Protein AF-A0A9Q0UNC5-F1 (afdb_monomer_lite)

Structure (mmCIF, N/CA/C/O backbone):
data_AF-A0A9Q0UNC5-F1
#
_entry.id   AF-A0A9Q0UNC5-F1
#
loop_
_atom_site.group_PDB
_atom_site.id
_atom_site.type_symbol
_atom_site.label_atom_id
_atom_site.label_alt_id
_atom_site.label_comp_id
_atom_site.label_asym_id
_atom_site.label_entity_id
_atom_site.label_seq_id
_atom_site.pdbx_PDB_ins_code
_atom_site.Cartn_x
_atom_site.Cartn_y
_atom_site.Cartn_z
_atom_site.occupancy
_atom_site.B_iso_or_equiv
_atom_site.auth_seq_id
_atom_site.auth_comp_id
_atom_site.auth_asym_id
_atom_site.auth_atom_id
_atom_site.pdbx_PDB_model_num
ATOM 1 N N . MET A 1 1 ? 21.915 2.018 -7.831 1.00 45.50 1 MET A N 1
ATOM 2 C CA . MET A 1 1 ? 22.677 1.873 -9.098 1.00 45.50 1 MET A CA 1
ATOM 3 C C . MET A 1 1 ? 24.158 2.163 -8.863 1.00 45.50 1 MET A C 1
ATOM 5 O O . MET A 1 1 ? 24.474 3.197 -8.289 1.00 45.50 1 MET A O 1
ATOM 9 N N . ASN A 1 2 ? 25.074 1.279 -9.281 1.00 39.59 2 ASN A N 1
ATOM 10 C CA . ASN A 1 2 ? 26.504 1.597 -9.231 1.00 39.59 2 ASN A CA 1
ATOM 11 C C . ASN A 1 2 ? 26.817 2.620 -10.342 1.00 39.59 2 ASN A C 1
ATOM 13 O O . ASN A 1 2 ? 26.592 2.325 -11.517 1.00 39.59 2 ASN A O 1
ATOM 17 N N . GLN A 1 3 ? 27.291 3.816 -9.971 1.00 42.34 3 GLN A N 1
ATOM 18 C CA . GLN A 1 3 ? 27.704 4.865 -10.915 1.00 42.34 3 GLN A CA 1
ATOM 19 C C . GLN A 1 3 ? 28.666 4.335 -11.986 1.00 42.34 3 GLN A C 1
ATOM 21 O O . GLN A 1 3 ? 28.647 4.830 -13.111 1.00 42.34 3 GLN A O 1
ATOM 26 N N . ASP A 1 4 ? 29.427 3.288 -11.667 1.00 41.53 4 ASP A N 1
ATOM 27 C CA . ASP A 1 4 ? 30.372 2.640 -12.570 1.00 41.53 4 ASP A CA 1
ATOM 28 C C . ASP A 1 4 ? 29.702 2.046 -13.820 1.00 41.53 4 ASP A C 1
ATOM 30 O O . ASP A 1 4 ? 30.255 2.144 -14.909 1.00 41.53 4 ASP A O 1
ATOM 34 N N . VAL A 1 5 ? 28.488 1.490 -13.716 1.00 44.22 5 VAL A N 1
ATOM 35 C CA . VAL A 1 5 ? 27.817 0.835 -14.859 1.00 44.22 5 VAL A CA 1
ATOM 36 C C . VAL A 1 5 ? 27.326 1.861 -15.876 1.00 44.22 5 VAL A C 1
ATOM 38 O O . VAL A 1 5 ? 27.539 1.702 -17.075 1.00 44.22 5 VAL A O 1
ATOM 41 N N . VAL A 1 6 ? 26.712 2.951 -15.410 1.00 47.03 6 VAL A N 1
ATOM 42 C CA . VAL A 1 6 ? 26.262 4.018 -16.317 1.00 47.03 6 VAL A CA 1
ATOM 43 C C . VAL A 1 6 ? 27.450 4.774 -16.891 1.00 47.03 6 VAL A C 1
ATOM 45 O O . VAL A 1 6 ? 27.434 5.140 -18.061 1.00 47.03 6 VAL A O 1
ATOM 48 N N . LYS A 1 7 ? 28.511 4.952 -16.103 1.00 45.66 7 LYS A N 1
ATOM 49 C CA . LYS A 1 7 ? 29.750 5.563 -16.575 1.00 45.66 7 LYS A CA 1
ATOM 50 C C . LYS A 1 7 ? 30.398 4.744 -17.697 1.00 45.66 7 LYS A C 1
ATOM 52 O O . LYS A 1 7 ? 30.763 5.330 -18.705 1.00 45.66 7 LYS A O 1
ATOM 57 N N . VAL A 1 8 ? 30.428 3.413 -17.590 1.00 47.56 8 VAL A N 1
ATOM 58 C CA . VAL A 1 8 ? 30.924 2.517 -18.657 1.00 47.56 8 VAL A CA 1
ATOM 59 C C . VAL A 1 8 ? 30.074 2.606 -19.934 1.00 47.56 8 VAL A C 1
ATOM 61 O O . VAL A 1 8 ? 30.621 2.644 -21.036 1.00 47.56 8 VAL A O 1
ATOM 64 N N . ILE A 1 9 ? 28.744 2.702 -19.813 1.00 46.19 9 ILE A N 1
ATOM 65 C CA . ILE A 1 9 ? 27.846 2.889 -20.971 1.00 46.19 9 ILE A CA 1
ATOM 66 C C . ILE A 1 9 ? 28.098 4.250 -21.643 1.00 46.19 9 ILE A C 1
ATOM 68 O O . ILE A 1 9 ? 28.117 4.344 -22.868 1.00 46.19 9 ILE A O 1
ATOM 72 N N . LEU A 1 10 ? 28.339 5.299 -20.852 1.00 49.28 10 LEU A N 1
ATOM 73 C CA . LEU A 1 10 ? 28.586 6.656 -21.346 1.00 49.28 10 LEU A CA 1
ATOM 74 C C . LEU A 1 10 ? 30.000 6.887 -21.893 1.00 49.28 10 LEU A C 1
ATOM 76 O O . LEU A 1 10 ? 30.174 7.756 -22.742 1.00 49.28 10 LEU A O 1
ATOM 80 N N . GLU A 1 11 ? 31.007 6.148 -21.424 1.00 49.09 11 GLU A N 1
ATOM 81 C CA . GLU A 1 11 ? 32.396 6.237 -21.904 1.00 49.09 11 GLU A CA 1
ATOM 82 C C . GLU A 1 11 ? 32.593 5.606 -23.295 1.00 49.09 11 GLU A C 1
ATOM 84 O O . GLU A 1 11 ? 33.622 5.828 -23.927 1.00 49.09 11 GLU A O 1
ATOM 89 N N . SER A 1 12 ? 31.587 4.905 -23.829 1.00 51.81 12 SER A N 1
ATOM 90 C CA . SER A 1 12 ? 31.602 4.259 -25.155 1.00 51.81 12 SER A CA 1
ATOM 91 C C . SER A 1 12 ? 31.385 5.242 -26.333 1.00 51.81 12 SER A C 1
ATOM 93 O O . SER A 1 12 ? 30.806 4.878 -27.355 1.00 51.81 12 SER A O 1
ATOM 95 N N . LYS A 1 13 ? 31.792 6.511 -26.183 1.00 56.41 13 LYS A N 1
ATOM 96 C CA . LYS A 1 13 ? 31.516 7.622 -27.114 1.00 56.41 13 LYS A CA 1
ATOM 97 C C . LYS A 1 13 ? 32.126 7.406 -28.509 1.00 56.41 13 LYS A C 1
ATOM 99 O O . LYS A 1 13 ? 33.335 7.505 -28.653 1.00 56.41 13 LYS A O 1
ATOM 104 N N . GLU A 1 14 ? 31.265 7.192 -29.506 1.00 46.47 14 GLU A N 1
ATOM 105 C CA . GLU A 1 14 ? 31.143 8.005 -30.742 1.00 46.47 14 GLU A CA 1
ATOM 106 C C . GLU A 1 14 ? 29.947 7.530 -31.608 1.00 46.47 14 GLU A C 1
ATOM 108 O O . GLU A 1 14 ? 29.299 8.357 -32.238 1.00 46.47 14 GLU A O 1
ATOM 113 N N . ASP A 1 15 ? 29.517 6.263 -31.498 1.00 50.16 15 ASP A N 1
ATOM 114 C CA . ASP A 1 15 ? 28.553 5.648 -32.442 1.00 50.16 15 ASP A CA 1
ATOM 115 C C . ASP A 1 15 ? 27.097 5.480 -31.938 1.00 50.16 15 ASP A C 1
ATOM 117 O O . ASP A 1 15 ? 26.268 4.865 -32.612 1.00 50.16 15 ASP A O 1
ATOM 121 N N . ILE A 1 16 ? 26.724 6.006 -30.760 1.00 51.62 16 ILE A N 1
ATOM 122 C CA . ILE A 1 16 ? 25.349 5.836 -30.219 1.00 51.62 16 ILE A CA 1
ATOM 123 C C . ILE A 1 16 ? 24.296 6.487 -31.138 1.00 51.62 16 ILE A C 1
ATOM 125 O O . ILE A 1 16 ? 23.167 6.009 -31.222 1.00 51.62 16 ILE A O 1
ATOM 129 N N . TRP A 1 17 ? 24.671 7.563 -31.835 1.00 50.47 17 TRP A N 1
ATOM 130 C CA . TRP A 1 17 ? 23.787 8.353 -32.699 1.00 50.47 17 TRP A CA 1
ATOM 131 C C . TRP A 1 17 ? 23.677 7.822 -34.128 1.00 50.47 17 TRP A C 1
ATOM 133 O O . TRP A 1 17 ? 22.640 8.012 -34.761 1.00 50.47 17 TRP A O 1
ATOM 143 N N . ASP A 1 18 ? 24.700 7.110 -34.601 1.00 58.78 18 ASP A N 1
ATOM 144 C CA . ASP A 1 18 ? 24.686 6.435 -35.903 1.00 58.78 18 ASP A CA 1
ATOM 145 C C . ASP A 1 18 ? 24.001 5.061 -35.830 1.00 58.78 18 ASP A C 1
ATOM 147 O O . ASP A 1 18 ? 23.728 4.431 -36.856 1.00 58.78 18 ASP A O 1
ATOM 151 N N . ASN A 1 19 ? 23.651 4.617 -34.616 1.00 58.62 19 ASN A N 1
ATOM 152 C CA . ASN A 1 19 ? 22.875 3.413 -34.374 1.00 58.62 19 ASN A CA 1
ATOM 153 C C . ASN A 1 19 ? 21.415 3.748 -33.974 1.00 58.62 19 ASN A C 1
ATOM 155 O O . ASN A 1 19 ? 21.137 4.078 -32.815 1.00 58.62 19 ASN A O 1
ATOM 159 N N . PRO A 1 20 ? 20.446 3.616 -34.900 1.00 60.88 20 PRO A N 1
ATOM 160 C CA . PRO A 1 20 ? 19.043 3.937 -34.635 1.00 60.88 20 PRO A CA 1
ATOM 161 C C . PRO A 1 20 ? 18.399 3.063 -33.544 1.00 60.88 20 PRO A C 1
ATOM 163 O O . PRO A 1 20 ? 17.459 3.516 -32.889 1.00 60.88 20 PRO A O 1
ATOM 166 N N . GLU A 1 21 ? 18.901 1.847 -33.309 1.00 54.66 21 GLU A N 1
ATOM 167 C CA . GLU A 1 21 ? 18.398 0.954 -32.257 1.00 54.66 21 GLU A CA 1
ATOM 168 C C . GLU A 1 21 ? 18.787 1.468 -30.863 1.00 54.66 21 GLU A C 1
ATOM 170 O O . GLU A 1 21 ? 17.940 1.560 -29.973 1.00 54.66 21 GLU A O 1
ATOM 175 N N . LEU A 1 22 ? 20.044 1.895 -30.688 1.00 54.88 22 LEU A N 1
ATOM 176 C CA . LEU A 1 22 ? 20.531 2.492 -29.438 1.00 54.88 22 LEU A CA 1
ATOM 177 C C . LEU A 1 22 ? 19.808 3.807 -29.116 1.00 54.88 22 LEU A C 1
ATOM 179 O O . LEU A 1 22 ? 19.442 4.048 -27.964 1.00 54.88 22 LEU A O 1
ATOM 183 N N . PHE A 1 23 ? 19.539 4.642 -30.123 1.00 61.50 23 PHE A N 1
ATOM 184 C CA . PHE A 1 23 ? 18.782 5.879 -29.924 1.00 61.50 23 PHE A CA 1
ATOM 185 C C . PHE A 1 23 ? 17.317 5.630 -29.524 1.00 61.50 23 PHE A C 1
ATOM 187 O O . PHE A 1 23 ? 16.795 6.320 -28.640 1.00 61.50 23 PHE A O 1
ATOM 194 N N . SER A 1 24 ? 16.655 4.634 -30.130 1.00 64.00 24 SER A N 1
ATOM 195 C CA . SER A 1 24 ? 15.296 4.220 -29.738 1.00 64.00 24 SER A CA 1
ATOM 196 C C . SER A 1 24 ? 15.260 3.748 -28.288 1.00 64.00 24 SER A C 1
ATOM 198 O O . SER A 1 24 ? 14.427 4.205 -27.504 1.00 64.00 24 SER A O 1
ATOM 200 N N . LEU A 1 25 ? 16.227 2.917 -27.901 1.00 60.25 25 LEU A N 1
ATOM 201 C CA . LEU A 1 25 ? 16.344 2.385 -26.549 1.00 60.25 25 LEU A CA 1
ATOM 202 C C . LEU A 1 25 ? 16.524 3.491 -25.497 1.00 60.25 25 LEU A C 1
ATOM 204 O O . LEU A 1 25 ? 15.891 3.459 -24.442 1.00 60.25 25 LEU A O 1
ATOM 208 N N . VAL A 1 26 ? 17.346 4.507 -25.782 1.00 61.59 26 VAL A N 1
ATOM 209 C CA . VAL A 1 26 ? 17.517 5.663 -24.884 1.00 61.59 26 VAL A CA 1
ATOM 210 C C . VAL A 1 26 ? 16.198 6.428 -24.718 1.00 61.59 26 VAL A C 1
ATOM 212 O O . VAL A 1 26 ? 15.840 6.791 -23.596 1.00 61.59 26 VAL A O 1
ATOM 215 N N . LYS A 1 27 ? 15.437 6.648 -25.798 1.00 66.75 27 LYS A N 1
ATOM 216 C CA . LYS A 1 27 ? 14.114 7.296 -25.724 1.00 66.75 27 LYS A CA 1
ATOM 217 C C . LYS A 1 27 ? 13.113 6.485 -24.904 1.00 66.75 27 LYS A C 1
ATOM 219 O O . LYS A 1 27 ? 12.406 7.055 -24.070 1.00 66.75 27 LYS A O 1
ATOM 224 N N . GLU A 1 28 ? 13.065 5.175 -25.118 1.00 66.75 28 GLU A N 1
ATOM 225 C CA . GLU A 1 28 ? 12.203 4.254 -24.369 1.00 66.75 28 GLU A CA 1
ATOM 226 C C . GLU A 1 28 ? 12.555 4.245 -22.880 1.00 66.75 28 GLU A C 1
ATOM 228 O O . GLU A 1 28 ? 11.666 4.369 -22.036 1.00 66.75 28 GLU A O 1
ATOM 233 N N . TYR A 1 29 ? 13.846 4.228 -22.547 1.00 66.31 29 TYR A N 1
ATOM 234 C CA . TYR A 1 29 ? 14.318 4.359 -21.173 1.00 66.31 29 TYR A CA 1
ATOM 235 C C . TYR A 1 29 ? 13.883 5.689 -20.534 1.00 66.31 29 TYR A C 1
ATOM 237 O O . TYR A 1 29 ? 13.372 5.715 -19.412 1.00 66.31 29 TYR A O 1
ATOM 245 N N . PHE A 1 30 ? 14.042 6.819 -21.234 1.00 69.31 30 PHE A N 1
ATOM 246 C CA . PHE A 1 30 ? 13.623 8.122 -20.706 1.00 69.31 30 PHE A CA 1
ATOM 247 C C . PHE A 1 30 ? 12.123 8.185 -20.445 1.00 69.31 30 PHE A C 1
ATOM 249 O O . PHE A 1 30 ? 11.723 8.735 -19.416 1.00 69.31 30 PHE A O 1
ATOM 256 N N . LYS A 1 31 ? 11.316 7.603 -21.335 1.00 73.06 31 LYS A N 1
ATOM 257 C CA . LYS A 1 31 ? 9.871 7.468 -21.149 1.00 73.06 31 LYS A CA 1
ATOM 258 C C . LYS A 1 31 ? 9.552 6.609 -19.920 1.00 73.06 31 LYS A C 1
ATOM 260 O O . LYS A 1 31 ? 8.864 7.087 -19.021 1.00 73.06 31 LYS A O 1
ATOM 265 N N . SER A 1 32 ? 10.153 5.423 -19.822 1.00 72.56 32 SER A N 1
ATOM 266 C CA . SER A 1 32 ? 9.982 4.503 -18.688 1.00 72.56 32 SER A CA 1
ATOM 267 C C . SER A 1 32 ? 10.393 5.117 -17.350 1.00 72.56 32 SER A C 1
ATOM 269 O O . SER A 1 32 ? 9.714 4.942 -16.336 1.00 72.56 32 SER A O 1
ATOM 271 N N . SER A 1 33 ? 11.455 5.924 -17.336 1.00 72.44 33 SER A N 1
ATOM 272 C CA . SER A 1 33 ? 11.886 6.609 -16.117 1.00 72.44 33 SER A CA 1
ATOM 273 C C . SER A 1 33 ? 10.917 7.697 -15.643 1.00 72.44 33 SER A C 1
ATOM 275 O O . SER A 1 33 ? 10.809 7.894 -14.436 1.00 72.44 33 SER A O 1
ATOM 277 N N . VAL A 1 34 ? 10.186 8.378 -16.541 1.00 80.81 34 VAL A N 1
ATOM 278 C CA . VAL A 1 34 ? 9.139 9.338 -16.130 1.00 80.81 34 VAL A CA 1
ATOM 279 C C . VAL A 1 34 ? 8.007 8.602 -15.426 1.00 80.81 34 VAL A C 1
ATOM 281 O O . VAL A 1 34 ? 7.644 8.967 -14.312 1.00 80.81 34 VAL A O 1
ATOM 284 N N . GLU A 1 35 ? 7.505 7.528 -16.029 1.00 78.69 35 GLU A N 1
ATOM 285 C CA . GLU A 1 35 ? 6.404 6.750 -15.452 1.00 78.69 35 GLU A CA 1
ATOM 286 C C . GLU A 1 35 ? 6.809 6.074 -14.139 1.00 78.69 35 GLU A C 1
ATOM 288 O O . GLU A 1 35 ? 6.032 6.046 -13.188 1.00 78.69 35 GLU A O 1
ATOM 293 N N . THR A 1 36 ? 8.059 5.611 -14.034 1.00 80.06 36 THR A N 1
ATOM 294 C CA . THR A 1 36 ? 8.604 5.072 -12.779 1.00 80.06 36 THR A CA 1
ATOM 295 C C . THR A 1 36 ? 8.642 6.138 -11.679 1.00 80.06 36 THR A C 1
ATOM 297 O O . THR A 1 36 ? 8.297 5.850 -10.536 1.00 80.06 36 THR A O 1
ATOM 300 N N . MET A 1 37 ? 8.986 7.391 -11.998 1.00 82.56 37 MET A N 1
ATOM 301 C CA . MET A 1 37 ? 8.933 8.495 -11.027 1.00 82.56 37 MET A CA 1
ATOM 302 C C . MET A 1 37 ? 7.496 8.856 -10.616 1.00 82.56 37 MET A C 1
ATOM 304 O O . MET A 1 37 ? 7.241 9.139 -9.439 1.00 82.56 37 MET A O 1
ATOM 308 N N . GLU A 1 38 ? 6.544 8.835 -11.553 1.00 87.19 38 GLU A N 1
ATOM 309 C CA . GLU A 1 38 ? 5.119 9.021 -11.245 1.00 87.19 38 GLU A CA 1
ATOM 310 C C . GLU A 1 38 ? 4.604 7.903 -10.334 1.00 87.19 38 GLU A C 1
ATOM 312 O O . GLU A 1 38 ? 3.931 8.169 -9.333 1.00 87.19 38 GLU A O 1
ATOM 317 N N . PHE A 1 39 ? 4.997 6.660 -10.614 1.00 87.75 39 PHE A N 1
ATOM 318 C CA . PHE A 1 39 ? 4.732 5.522 -9.747 1.00 87.75 39 PHE A CA 1
ATOM 319 C C . PHE A 1 39 ? 5.330 5.712 -8.346 1.00 87.75 39 PHE A C 1
ATOM 321 O O . PHE A 1 39 ? 4.600 5.578 -7.364 1.00 87.75 39 PHE A O 1
ATOM 328 N N . CYS A 1 40 ?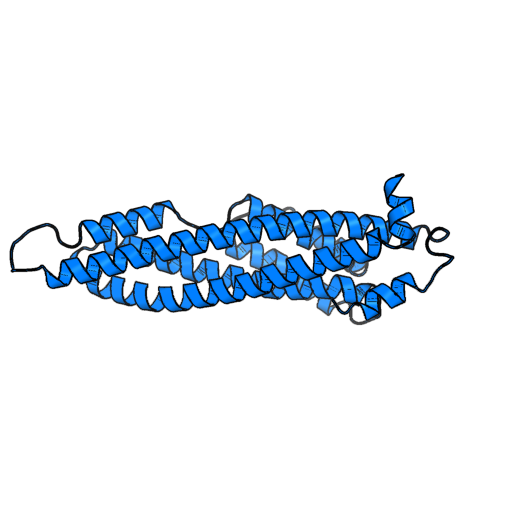 6.609 6.084 -8.219 1.00 85.25 40 CYS A N 1
ATOM 329 C CA . CYS A 1 40 ? 7.235 6.351 -6.917 1.00 85.25 40 CYS A CA 1
ATOM 330 C C . CYS A 1 40 ? 6.489 7.446 -6.136 1.00 85.25 40 CYS A C 1
ATOM 332 O O . CYS A 1 40 ? 6.321 7.343 -4.921 1.00 85.25 40 CYS A O 1
ATOM 334 N N . THR A 1 41 ? 5.980 8.468 -6.828 1.00 90.81 41 THR A N 1
ATOM 335 C CA . THR A 1 41 ? 5.159 9.532 -6.224 1.00 90.81 41 THR A CA 1
ATOM 336 C C . THR A 1 41 ? 3.823 8.992 -5.702 1.00 90.81 41 THR A C 1
ATOM 338 O O . THR A 1 41 ? 3.399 9.306 -4.581 1.00 90.81 41 THR A O 1
ATOM 341 N N . ALA A 1 42 ? 3.160 8.136 -6.483 1.00 90.81 42 ALA A N 1
ATOM 342 C CA . ALA A 1 42 ? 1.927 7.470 -6.072 1.00 90.81 42 ALA A CA 1
ATOM 343 C C . ALA A 1 42 ? 2.156 6.485 -4.912 1.00 90.81 42 ALA A C 1
ATOM 345 O O . ALA A 1 42 ? 1.316 6.392 -4.010 1.00 90.81 42 ALA A O 1
ATOM 346 N N . LEU A 1 43 ? 3.296 5.789 -4.896 1.00 90.12 43 LEU A N 1
ATOM 347 C CA . LEU A 1 43 ? 3.716 4.906 -3.809 1.00 90.12 43 LEU A CA 1
ATOM 348 C C . LEU A 1 43 ? 3.951 5.696 -2.516 1.00 90.12 43 LEU A C 1
ATOM 350 O O . LEU A 1 43 ? 3.379 5.345 -1.488 1.00 90.12 43 LEU A O 1
ATOM 354 N N . GLY A 1 44 ? 4.683 6.814 -2.577 1.00 91.38 44 GLY A N 1
ATOM 355 C CA . GLY A 1 44 ? 4.874 7.716 -1.434 1.00 91.38 44 GLY A CA 1
ATOM 356 C C . GLY A 1 44 ? 3.550 8.247 -0.877 1.00 91.38 44 GLY A C 1
ATOM 357 O O . GLY A 1 44 ? 3.311 8.214 0.328 1.00 91.38 44 GLY A O 1
ATOM 358 N N . SER A 1 45 ? 2.620 8.630 -1.755 1.00 94.75 45 SER A N 1
ATOM 359 C CA . SER A 1 45 ? 1.273 9.049 -1.340 1.00 94.75 45 SER A CA 1
ATOM 360 C C . SER A 1 45 ? 0.475 7.920 -0.670 1.00 94.75 45 SER A C 1
ATOM 362 O O . SER A 1 45 ? -0.336 8.174 0.220 1.00 94.75 45 SER A O 1
ATOM 364 N N . SER A 1 46 ? 0.682 6.672 -1.099 1.00 92.94 46 SER A N 1
ATOM 365 C CA . SER A 1 46 ? 0.047 5.491 -0.497 1.00 92.94 46 SER A CA 1
ATOM 366 C C . SER A 1 46 ? 0.636 5.183 0.880 1.00 92.94 46 SER A C 1
ATOM 368 O O . SER A 1 46 ? -0.116 4.912 1.812 1.00 92.94 46 SER A O 1
ATOM 370 N N . LEU A 1 47 ? 1.954 5.324 1.043 1.00 94.38 47 LEU A N 1
ATOM 371 C CA . LEU A 1 47 ? 2.631 5.215 2.337 1.00 94.38 47 LEU A CA 1
ATOM 372 C C . LEU A 1 47 ? 2.115 6.247 3.343 1.00 94.38 47 LEU A C 1
ATOM 374 O O . LEU A 1 47 ? 1.825 5.891 4.480 1.00 94.38 47 LEU A O 1
ATOM 378 N N . GLU A 1 48 ? 1.923 7.501 2.930 1.00 94.75 48 GLU A N 1
ATOM 379 C CA . GLU A 1 48 ? 1.348 8.529 3.809 1.00 94.75 48 GLU A CA 1
ATOM 380 C C . GLU A 1 48 ? -0.092 8.198 4.230 1.00 94.75 48 GLU A C 1
ATOM 382 O O . GLU A 1 48 ? -0.454 8.345 5.399 1.00 94.75 48 GLU A O 1
ATOM 387 N N . ARG A 1 49 ? -0.916 7.656 3.323 1.00 95.31 49 ARG A N 1
ATOM 388 C CA . ARG A 1 49 ? -2.255 7.159 3.692 1.00 95.31 49 ARG A CA 1
ATOM 389 C C . ARG A 1 49 ? -2.188 5.979 4.664 1.00 95.31 49 ARG A C 1
ATOM 391 O O . ARG A 1 49 ? -2.978 5.938 5.606 1.00 95.31 49 ARG A O 1
ATOM 398 N N . ALA A 1 50 ? -1.240 5.062 4.482 1.00 93.75 50 ALA A N 1
ATOM 399 C CA . ALA A 1 50 ? -1.040 3.925 5.378 1.00 93.75 50 ALA A CA 1
ATOM 400 C C . ALA A 1 50 ? -0.588 4.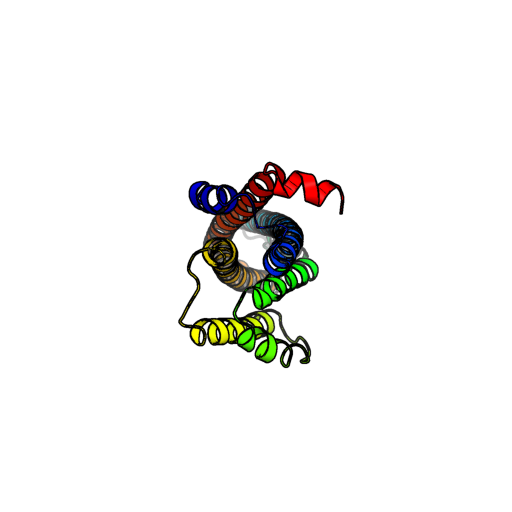371 6.784 1.00 93.75 50 ALA A C 1
ATOM 402 O O . ALA A 1 50 ? -1.143 3.906 7.780 1.00 93.75 50 ALA A O 1
ATOM 403 N N . LYS A 1 51 ? 0.327 5.346 6.878 1.00 95.06 51 LYS A N 1
ATOM 404 C CA . LYS A 1 51 ? 0.728 5.980 8.149 1.00 95.06 51 LYS A CA 1
ATOM 405 C C . LYS A 1 51 ? -0.440 6.694 8.831 1.00 95.06 51 LYS A C 1
ATOM 407 O O . LYS A 1 51 ? -0.623 6.576 10.039 1.00 95.06 51 LYS A O 1
ATOM 412 N N . ASN A 1 52 ? -1.286 7.391 8.074 1.00 95.31 52 ASN A N 1
ATOM 413 C CA . ASN A 1 52 ? -2.493 8.003 8.637 1.00 95.31 52 ASN A CA 1
ATOM 414 C C . ASN A 1 52 ? -3.451 6.944 9.204 1.00 95.31 52 ASN A C 1
ATOM 416 O O . ASN A 1 52 ? -3.972 7.115 10.305 1.00 95.31 52 ASN A O 1
ATOM 420 N N . CYS A 1 53 ? -3.640 5.822 8.503 1.00 93.56 53 CYS A N 1
ATOM 421 C CA . CYS A 1 53 ? -4.426 4.690 8.999 1.00 93.56 53 CYS A CA 1
ATOM 422 C C . CYS A 1 53 ? -3.862 4.120 10.311 1.00 93.56 53 CYS A C 1
ATOM 424 O O . CYS A 1 53 ? -4.620 3.869 11.251 1.00 93.56 53 CYS A O 1
ATOM 426 N N . GLN A 1 54 ? -2.537 3.967 10.389 1.00 93.25 54 GLN A N 1
ATOM 427 C CA . GLN A 1 54 ? -1.829 3.560 11.603 1.00 93.25 54 GLN A CA 1
ATOM 428 C C . GLN A 1 54 ? -2.137 4.505 12.774 1.00 93.25 54 GLN A C 1
ATOM 430 O O . GLN A 1 54 ? -2.533 4.032 13.840 1.00 93.25 54 GLN A O 1
ATOM 435 N N . LEU A 1 55 ? -2.008 5.822 12.578 1.00 95.69 55 LEU A N 1
ATOM 436 C CA . LEU A 1 55 ? -2.270 6.820 13.624 1.00 95.69 55 LEU A CA 1
ATOM 437 C C . LEU A 1 55 ? -3.715 6.759 14.136 1.00 95.69 55 LEU A C 1
ATOM 439 O O . LEU A 1 55 ? -3.941 6.826 15.345 1.00 95.69 55 LEU A O 1
ATOM 443 N N . ILE A 1 56 ? -4.691 6.590 13.238 1.00 96.38 56 ILE A N 1
ATOM 444 C CA . ILE A 1 56 ? -6.108 6.490 13.615 1.00 96.38 56 ILE A CA 1
ATOM 445 C C . ILE A 1 56 ? -6.351 5.259 14.498 1.00 96.38 56 ILE A C 1
ATOM 447 O O . ILE A 1 56 ? -7.013 5.367 15.530 1.00 96.38 56 ILE A O 1
ATOM 451 N N . ILE A 1 57 ? -5.801 4.095 14.134 1.00 95.69 57 ILE A N 1
ATOM 452 C CA . ILE A 1 57 ? -5.964 2.884 14.951 1.00 95.69 57 ILE A CA 1
ATOM 453 C C . ILE A 1 57 ? -5.233 3.013 16.288 1.00 95.69 57 ILE A C 1
ATOM 455 O O . ILE A 1 57 ? -5.779 2.606 17.309 1.00 95.69 57 ILE A O 1
ATOM 459 N N . GLN A 1 58 ? -4.012 3.554 16.310 1.00 95.62 58 GLN A N 1
ATOM 460 C CA . GLN A 1 58 ? -3.273 3.745 17.561 1.00 95.62 58 GLN A CA 1
ATOM 461 C C . GLN A 1 58 ? -4.034 4.654 18.531 1.00 95.62 58 GLN A C 1
ATOM 463 O O . GLN A 1 58 ? -4.074 4.368 19.727 1.00 95.62 58 GLN A O 1
ATOM 468 N N . LEU A 1 59 ? -4.694 5.695 18.017 1.00 96.69 59 LEU A N 1
ATOM 469 C CA . LEU A 1 59 ? -5.578 6.532 18.820 1.00 96.69 59 LEU A CA 1
ATOM 470 C C . LEU A 1 59 ? -6.775 5.735 19.359 1.00 96.69 59 LEU A C 1
ATOM 472 O O . LEU A 1 59 ? -7.030 5.790 20.556 1.00 96.69 59 LEU A O 1
ATOM 476 N N . ALA A 1 60 ? -7.447 4.943 18.517 1.00 96.25 60 ALA A N 1
ATOM 477 C CA . ALA A 1 60 ? -8.574 4.106 18.944 1.00 96.25 60 ALA A CA 1
ATOM 478 C C . ALA A 1 60 ? -8.170 3.066 20.007 1.00 96.25 60 ALA A C 1
ATOM 480 O O . ALA A 1 60 ? -8.915 2.799 20.944 1.00 96.25 60 ALA A O 1
ATOM 481 N N . ILE A 1 61 ? -6.969 2.492 19.889 1.00 96.19 61 ILE A N 1
ATOM 482 C CA . ILE A 1 61 ? -6.399 1.583 20.890 1.00 96.19 61 ILE A CA 1
ATOM 483 C C . ILE A 1 61 ? -6.183 2.304 22.223 1.00 96.19 61 ILE A C 1
ATOM 485 O O . ILE A 1 61 ? -6.495 1.746 23.272 1.00 96.19 61 ILE A O 1
ATOM 489 N N . LYS A 1 62 ? -5.636 3.520 22.186 1.00 95.69 62 LYS A N 1
ATOM 490 C CA . LYS A 1 62 ? -5.390 4.310 23.391 1.00 95.69 62 LYS A CA 1
ATOM 491 C C . LYS A 1 62 ? -6.704 4.690 24.081 1.00 95.69 62 LYS A C 1
ATOM 493 O O . LYS A 1 62 ? -6.821 4.522 25.288 1.00 95.69 62 LYS A O 1
ATOM 498 N N . GLN A 1 63 ? -7.701 5.118 23.306 1.00 94.56 63 GLN A N 1
ATOM 499 C CA . GLN A 1 63 ? -9.050 5.399 23.807 1.00 94.56 63 GLN A CA 1
ATOM 500 C C . GLN A 1 63 ? -9.661 4.164 24.472 1.00 94.56 63 GLN A C 1
ATOM 502 O O . GLN A 1 63 ? -10.190 4.261 25.571 1.00 94.56 63 GLN A O 1
ATOM 507 N N . PHE A 1 64 ? -9.493 2.981 23.873 1.00 94.25 64 PHE A N 1
ATOM 508 C CA . PHE A 1 64 ? -9.935 1.730 24.486 1.00 94.25 64 PHE A CA 1
ATOM 509 C C . PHE A 1 64 ? -9.285 1.481 25.851 1.00 94.25 64 PHE A C 1
ATOM 511 O O . PHE A 1 64 ? -9.962 1.054 26.782 1.00 94.25 64 PHE A O 1
ATOM 518 N N . GLU A 1 65 ? -7.977 1.711 25.978 1.00 93.38 65 GLU A N 1
ATOM 519 C CA . GLU A 1 65 ? -7.258 1.529 27.244 1.00 93.38 65 GLU A CA 1
ATOM 520 C C . GLU A 1 65 ? -7.789 2.478 28.328 1.00 93.38 65 GLU A C 1
ATOM 522 O O . GLU A 1 65 ? -8.114 2.022 29.424 1.00 93.38 65 GLU A O 1
ATOM 527 N N . GLU A 1 66 ? -7.988 3.754 27.991 1.00 91.94 66 GLU A N 1
ATOM 528 C CA . GLU A 1 66 ? -8.563 4.766 28.889 1.00 91.94 66 GLU A CA 1
ATOM 529 C C . GLU A 1 66 ? -10.015 4.423 29.287 1.00 91.94 66 GLU A C 1
ATOM 531 O O . GLU A 1 66 ? -10.381 4.474 30.464 1.00 91.94 66 GLU A O 1
ATOM 536 N N . GLU A 1 67 ? -10.841 3.986 28.330 1.00 89.69 67 GLU A N 1
ATOM 537 C CA . GLU A 1 67 ? -12.233 3.574 28.560 1.00 89.69 67 GLU A CA 1
ATOM 538 C C . GLU A 1 67 ? -12.343 2.289 29.401 1.00 89.69 67 GLU A C 1
ATOM 540 O O . GLU A 1 67 ? -13.348 2.086 30.085 1.00 89.69 67 GLU A O 1
ATOM 545 N N . VAL A 1 68 ? -11.335 1.408 29.378 1.00 88.12 68 VAL A N 1
ATOM 546 C CA . VAL A 1 68 ? -11.268 0.230 30.263 1.00 88.12 68 VAL A CA 1
ATOM 547 C C . VAL A 1 68 ? -10.922 0.630 31.697 1.00 88.12 68 VAL A C 1
ATOM 549 O O . VAL A 1 68 ? -11.498 0.068 32.629 1.00 88.12 68 VAL A O 1
ATOM 552 N N . GLU A 1 69 ? -10.004 1.577 31.889 1.00 83.12 69 GLU A N 1
ATOM 553 C CA . GLU A 1 69 ? -9.577 2.039 33.218 1.00 83.12 69 GLU A CA 1
ATOM 554 C C . GLU A 1 69 ? -10.687 2.793 33.971 1.00 83.12 69 GLU A C 1
ATOM 556 O O . GLU A 1 69 ? -10.743 2.747 35.200 1.00 83.12 69 GLU A O 1
ATOM 561 N N . MET A 1 70 ? -11.600 3.438 33.241 1.00 76.50 70 MET A N 1
ATOM 562 C CA . MET A 1 70 ? -12.667 4.295 33.779 1.00 76.50 70 MET A CA 1
ATOM 563 C C . MET A 1 70 ? -13.988 3.558 34.093 1.00 76.50 70 MET A C 1
ATOM 565 O O . MET A 1 70 ? -14.953 4.185 34.535 1.00 76.50 70 MET A O 1
ATOM 569 N N . GLN A 1 71 ? -14.082 2.240 33.874 1.00 68.12 71 GLN A N 1
ATOM 570 C CA . GLN A 1 71 ? -15.328 1.486 34.097 1.00 68.12 71 GLN A CA 1
ATOM 571 C C . GLN A 1 71 ? -15.607 1.205 35.590 1.00 68.12 71 GLN A C 1
ATOM 573 O O . GLN A 1 71 ? -15.184 0.185 36.128 1.00 68.12 71 GLN A O 1
ATOM 578 N N . ASP A 1 72 ? -16.420 2.062 36.226 1.00 57.62 72 ASP A N 1
ATOM 579 C CA . ASP A 1 72 ? -16.909 1.945 37.622 1.00 57.62 72 ASP A CA 1
ATOM 580 C C . ASP A 1 72 ? -18.311 1.289 37.746 1.00 57.62 72 ASP A C 1
ATOM 582 O O . ASP A 1 72 ? -19.143 1.637 38.580 1.00 57.62 72 ASP A O 1
ATOM 586 N N . GLY A 1 73 ? -18.634 0.327 36.875 1.00 57.53 73 GLY A N 1
ATOM 587 C CA . GLY A 1 73 ? -19.852 -0.492 37.014 1.00 57.53 73 GLY A CA 1
ATOM 588 C C . GLY A 1 73 ? -21.189 0.153 36.600 1.00 57.53 73 GLY A C 1
ATOM 589 O O . GLY A 1 73 ? -22.233 -0.476 36.785 1.00 57.53 73 GLY A O 1
ATOM 590 N N . ALA A 1 74 ? -21.198 1.349 36.002 1.00 58.00 74 ALA A N 1
ATOM 591 C CA . ALA A 1 74 ? -22.405 1.956 35.427 1.00 58.00 74 ALA A CA 1
ATOM 592 C C . ALA A 1 74 ? -22.680 1.488 33.979 1.00 58.00 74 ALA A C 1
ATOM 594 O O . ALA A 1 74 ? -21.763 1.259 33.193 1.00 58.00 74 ALA A O 1
ATOM 595 N N . VAL A 1 75 ? -23.969 1.361 33.632 1.00 55.09 75 VAL A N 1
ATOM 596 C CA . VAL A 1 75 ? -24.514 0.884 32.338 1.00 55.09 75 VAL A CA 1
ATOM 597 C C . VAL A 1 75 ? -24.453 1.984 31.265 1.00 55.09 75 VAL A C 1
ATOM 599 O O . VAL A 1 75 ? -25.454 2.317 30.634 1.00 55.09 75 VAL A O 1
ATOM 602 N N . GLU A 1 76 ? -23.299 2.620 31.094 1.00 59.03 76 GLU A N 1
ATOM 603 C CA . GLU A 1 76 ? -23.072 3.498 29.944 1.00 59.03 76 GLU A CA 1
ATOM 604 C C . GLU A 1 76 ? -22.601 2.656 28.748 1.00 59.03 76 GLU A C 1
ATOM 606 O O . GLU A 1 76 ? -22.015 1.585 28.936 1.00 59.03 76 GLU A O 1
ATOM 611 N N . LYS A 1 77 ? -22.901 3.101 27.517 1.00 65.00 77 LYS A N 1
ATOM 612 C CA . LYS A 1 77 ? -22.399 2.451 26.293 1.00 65.00 77 LYS A CA 1
ATOM 613 C C . LYS A 1 77 ? -20.884 2.342 26.397 1.00 65.00 77 LYS A C 1
ATOM 615 O O . LYS A 1 77 ? -20.215 3.361 26.564 1.00 65.00 77 LYS A O 1
ATOM 620 N N . LYS A 1 78 ? -20.346 1.131 26.312 1.00 79.31 78 LYS A N 1
ATOM 621 C CA . LYS A 1 78 ? -18.909 0.920 26.433 1.00 79.31 78 LYS A CA 1
ATOM 622 C C . LYS A 1 78 ? -18.244 1.290 25.112 1.00 79.31 78 LYS A C 1
ATOM 624 O O . LYS A 1 78 ? -18.798 1.064 24.040 1.00 79.31 78 LYS A O 1
ATOM 629 N N . TYR A 1 79 ? -17.021 1.804 25.199 1.00 89.56 79 TYR A N 1
ATOM 630 C CA . TYR A 1 79 ? -16.130 1.959 24.048 1.00 89.56 79 TYR A CA 1
ATOM 631 C C . TYR A 1 79 ? -16.630 2.937 22.968 1.00 89.56 79 TYR A C 1
ATOM 633 O O . TYR A 1 79 ? -16.459 2.685 21.771 1.00 89.56 79 TYR A O 1
ATOM 641 N N . VAL A 1 80 ? -17.286 4.034 23.365 1.00 91.31 80 VAL A N 1
ATOM 642 C CA . VAL A 1 80 ? -17.838 5.032 22.433 1.00 91.31 80 VAL A CA 1
ATOM 643 C C . VAL A 1 80 ? -16.723 5.665 21.608 1.00 91.31 80 VAL A C 1
ATOM 645 O O . VAL A 1 80 ? -16.823 5.709 20.378 1.00 91.31 80 VAL A O 1
ATOM 648 N N . GLU A 1 81 ? -15.652 6.105 22.265 1.00 93.56 81 GLU A N 1
ATOM 649 C CA . GLU A 1 81 ? -14.529 6.755 21.597 1.00 93.56 81 GLU A CA 1
ATOM 650 C C . GLU A 1 81 ? -13.752 5.763 20.732 1.00 93.56 81 GLU A C 1
ATOM 652 O O . GLU A 1 81 ? -13.471 6.041 19.563 1.00 93.56 81 GLU A O 1
ATOM 657 N N . THR A 1 82 ? -13.501 4.561 21.261 1.00 95.06 82 THR A N 1
ATOM 658 C CA . THR A 1 82 ? -12.903 3.462 20.491 1.00 95.06 82 THR A CA 1
ATOM 659 C C . THR A 1 82 ? -13.693 3.182 19.213 1.00 95.06 82 THR A C 1
ATOM 661 O O . THR A 1 82 ? -13.111 3.076 18.132 1.00 95.06 82 THR A O 1
ATOM 664 N N . SER A 1 83 ? -15.023 3.069 19.305 1.00 94.19 83 SER A N 1
ATOM 665 C CA . SER A 1 83 ? -15.889 2.781 18.156 1.00 94.19 83 SER A CA 1
ATOM 666 C C . SER A 1 83 ? -15.832 3.900 17.115 1.00 94.19 83 SER A C 1
ATOM 668 O O . SER A 1 83 ? -15.716 3.621 15.919 1.00 94.19 83 SER A O 1
ATOM 670 N N . GLU A 1 84 ? -15.822 5.164 17.546 1.00 95.56 84 GLU A N 1
ATOM 671 C CA . GLU A 1 84 ? -15.648 6.309 16.648 1.00 95.56 84 GLU A CA 1
ATOM 672 C C . GLU A 1 84 ? -14.284 6.272 15.936 1.00 95.56 84 GLU A C 1
ATOM 674 O O . GLU A 1 84 ? -14.204 6.460 14.716 1.00 95.56 84 GLU A O 1
ATOM 679 N N . GLY A 1 85 ? -13.209 5.971 16.668 1.00 96.88 85 GLY A N 1
ATOM 680 C CA . GLY A 1 85 ? -11.869 5.798 16.108 1.00 96.88 85 GLY A CA 1
ATOM 681 C C . GLY A 1 85 ? -11.810 4.676 15.066 1.00 96.88 85 GLY A C 1
ATOM 682 O O . GLY A 1 85 ? -11.287 4.864 13.964 1.00 96.88 85 GLY A O 1
ATOM 683 N N . LEU A 1 86 ? -12.424 3.526 15.356 1.00 96.56 86 LEU A N 1
ATOM 684 C CA . LEU A 1 86 ? -12.507 2.404 14.417 1.00 96.56 86 LEU A CA 1
ATOM 685 C C . LEU A 1 86 ? -13.357 2.736 13.177 1.00 96.56 86 LEU A C 1
ATOM 687 O O . LEU A 1 86 ? -13.025 2.295 12.075 1.00 96.56 86 LEU A O 1
ATOM 691 N N . GLN A 1 87 ? -14.415 3.541 13.310 1.00 96.69 87 GLN A N 1
ATOM 692 C CA . GLN A 1 87 ? -15.199 4.025 12.166 1.00 96.69 87 GLN A CA 1
ATOM 693 C C . GLN A 1 87 ? -14.387 4.967 11.274 1.00 96.69 87 GLN A C 1
ATOM 695 O O . GLN A 1 87 ? -14.420 4.824 10.050 1.00 96.69 87 GLN A O 1
ATOM 700 N N . LYS A 1 88 ? -13.613 5.885 11.868 1.00 97.44 88 LYS A N 1
ATOM 701 C CA . LYS A 1 88 ? -12.676 6.752 11.134 1.00 97.44 88 LYS A CA 1
ATOM 702 C C . LYS A 1 88 ? -11.640 5.926 10.374 1.00 97.44 88 LYS A C 1
ATOM 704 O O . LYS A 1 88 ? -11.370 6.213 9.210 1.00 97.44 88 LYS A O 1
ATOM 709 N N . PHE A 1 89 ? -11.118 4.866 10.991 1.00 96.50 89 PHE A N 1
ATOM 710 C CA . PHE A 1 89 ? -10.194 3.949 10.326 1.00 96.50 89 PHE A CA 1
ATOM 711 C C . PHE A 1 89 ? -10.860 3.233 9.141 1.00 96.50 89 PHE A C 1
ATOM 713 O O . PHE A 1 89 ? -10.312 3.218 8.040 1.00 96.50 89 PHE A O 1
ATOM 720 N N . LYS A 1 90 ? -12.084 2.720 9.318 1.00 95.31 90 LYS A N 1
ATOM 721 C CA . LYS A 1 90 ? -12.847 2.117 8.214 1.00 95.31 90 LYS A CA 1
ATOM 722 C C . LYS A 1 90 ? -13.115 3.092 7.070 1.00 95.31 90 LYS A C 1
ATOM 724 O O . LYS A 1 90 ? -13.094 2.679 5.915 1.00 95.31 90 LYS A O 1
ATOM 729 N N . ALA A 1 91 ? -13.381 4.357 7.383 1.00 95.12 91 ALA A N 1
ATOM 730 C CA . ALA A 1 91 ? -13.592 5.395 6.381 1.00 95.12 91 ALA A CA 1
ATOM 731 C C . ALA A 1 91 ? -12.307 5.735 5.607 1.00 95.12 91 ALA A C 1
ATOM 733 O O . ALA A 1 91 ? -12.393 6.083 4.431 1.00 95.12 91 ALA A O 1
ATOM 734 N N . ALA A 1 92 ? -11.133 5.615 6.238 1.00 93.19 92 ALA A N 1
ATOM 735 C CA . ALA A 1 92 ? -9.844 5.794 5.572 1.00 93.19 92 ALA A CA 1
ATOM 736 C C . ALA A 1 92 ? -9.557 4.680 4.545 1.00 93.19 92 ALA A C 1
ATOM 738 O O . ALA A 1 92 ? -9.052 4.972 3.463 1.00 93.19 92 ALA A O 1
ATOM 739 N N . GLY A 1 93 ? -9.951 3.437 4.847 1.00 90.06 93 GLY A N 1
ATOM 740 C CA . GLY A 1 93 ? -9.981 2.331 3.885 1.00 90.06 93 GLY A CA 1
ATOM 741 C C . GLY A 1 93 ? -8.605 1.861 3.397 1.00 90.06 93 GLY A C 1
ATOM 742 O O . GLY A 1 93 ? -7.618 1.909 4.129 1.00 90.06 93 GLY A O 1
ATOM 743 N N . ASP A 1 94 ? -8.557 1.350 2.163 1.00 87.06 94 ASP A N 1
ATOM 744 C CA . ASP A 1 94 ? -7.317 0.888 1.527 1.00 87.06 94 ASP A CA 1
ATOM 745 C C . ASP A 1 94 ? -6.411 2.096 1.180 1.00 87.06 94 ASP A C 1
ATOM 747 O O . ASP A 1 94 ? -6.862 3.032 0.507 1.00 87.06 94 ASP A O 1
ATOM 751 N N . PRO A 1 95 ? -5.132 2.110 1.608 1.00 90.50 95 PRO A N 1
ATOM 752 C CA . PRO A 1 95 ? -4.196 3.180 1.275 1.00 90.50 95 PRO A CA 1
ATOM 753 C C . PRO A 1 95 ? -3.804 3.236 -0.212 1.00 90.50 95 PRO A C 1
ATOM 755 O O . PRO A 1 95 ? -3.232 4.242 -0.647 1.00 90.50 95 PRO A O 1
ATOM 758 N N . PHE A 1 96 ? -4.090 2.214 -1.016 1.00 87.25 96 PHE A N 1
ATOM 759 C CA . PHE A 1 96 ? -3.771 2.165 -2.440 1.00 87.25 96 PHE A CA 1
ATOM 760 C C . PHE A 1 96 ? -4.966 2.584 -3.303 1.00 87.25 96 PHE A C 1
ATOM 762 O O . PHE A 1 96 ? -6.067 2.047 -3.213 1.00 87.25 96 PHE A O 1
ATOM 769 N N . THR A 1 97 ? -4.748 3.561 -4.184 1.00 87.31 97 THR A N 1
ATOM 770 C CA . THR A 1 97 ? -5.796 4.091 -5.068 1.00 87.31 97 THR A CA 1
ATOM 771 C C . THR A 1 97 ? -5.801 3.383 -6.424 1.00 87.31 97 THR A C 1
ATOM 773 O O . THR A 1 97 ? -4.780 2.834 -6.839 1.00 87.31 97 THR A O 1
ATOM 776 N N . PRO A 1 98 ? -6.895 3.470 -7.204 1.00 84.81 98 PRO A N 1
ATOM 777 C CA . PRO A 1 98 ? -6.903 2.987 -8.588 1.00 84.81 98 PRO A CA 1
ATOM 778 C C . PRO A 1 98 ? -5.760 3.560 -9.441 1.00 84.81 98 PRO A C 1
ATOM 780 O O . PRO A 1 98 ? -5.187 2.853 -10.262 1.00 84.81 98 PRO A O 1
ATOM 783 N N . GLN A 1 99 ? -5.383 4.823 -9.206 1.00 84.25 99 GLN A N 1
ATOM 784 C CA . GLN A 1 99 ? -4.256 5.466 -9.883 1.00 84.25 99 GLN A CA 1
ATOM 785 C C . GLN A 1 99 ? -2.915 4.801 -9.550 1.00 84.25 99 GLN A C 1
ATOM 787 O O . GLN A 1 99 ? -2.095 4.623 -10.445 1.00 84.25 99 GLN A O 1
ATOM 792 N N . PHE A 1 100 ? -2.694 4.412 -8.289 1.00 86.12 100 PHE A N 1
ATOM 793 C CA . PHE A 1 100 ? -1.496 3.666 -7.902 1.00 86.12 100 PHE A CA 1
ATOM 794 C C . PHE A 1 100 ? -1.384 2.365 -8.705 1.00 86.12 100 PHE A C 1
ATOM 796 O O . PHE A 1 100 ? -0.334 2.100 -9.283 1.00 86.12 100 PHE A O 1
ATOM 803 N N . PHE A 1 101 ? -2.472 1.594 -8.806 1.00 79.81 101 PHE A N 1
ATOM 804 C CA . PHE A 1 101 ? -2.469 0.338 -9.562 1.00 79.81 101 PHE A CA 1
ATOM 805 C C . PHE A 1 101 ? -2.265 0.551 -11.062 1.00 79.81 101 PHE A C 1
ATOM 807 O O . PHE A 1 101 ? -1.531 -0.215 -11.679 1.00 79.81 101 PHE A O 1
ATOM 814 N N . ALA A 1 102 ? -2.851 1.605 -11.635 1.00 81.12 102 ALA A N 1
ATOM 815 C CA . ALA A 1 102 ? -2.645 1.953 -13.038 1.00 81.12 102 ALA A CA 1
ATOM 816 C C . ALA A 1 102 ? -1.178 2.310 -13.333 1.00 81.12 102 ALA A C 1
ATOM 818 O O . ALA A 1 102 ? -0.614 1.825 -14.309 1.00 81.12 102 ALA A O 1
ATOM 819 N N . LEU A 1 103 ? -0.536 3.105 -12.471 1.00 82.06 103 LEU A N 1
ATOM 820 C CA . LEU A 1 103 ? 0.882 3.456 -12.615 1.00 82.06 103 LEU A CA 1
ATOM 821 C C . LEU A 1 103 ? 1.795 2.250 -12.385 1.00 82.06 103 LEU A C 1
ATOM 823 O O . LEU A 1 103 ? 2.733 2.040 -13.147 1.00 82.06 103 LEU A O 1
ATOM 827 N N . PHE A 1 104 ? 1.490 1.423 -11.382 1.00 77.25 104 PHE A N 1
ATOM 828 C CA . PHE A 1 104 ? 2.209 0.174 -11.133 1.00 77.25 104 PHE A CA 1
ATOM 829 C C . PHE A 1 104 ? 2.145 -0.755 -12.356 1.00 77.25 104 PHE A C 1
ATOM 831 O O . PHE A 1 104 ? 3.168 -1.293 -12.776 1.00 77.25 104 PHE A O 1
ATOM 838 N N . GLN A 1 105 ? 0.964 -0.889 -12.972 1.00 73.69 105 GLN A N 1
ATOM 839 C CA . GLN A 1 105 ? 0.782 -1.635 -14.217 1.00 73.69 105 GLN A CA 1
ATOM 840 C C . GLN A 1 105 ? 1.564 -1.012 -15.377 1.00 73.69 105 GLN A C 1
ATOM 842 O O . GLN A 1 105 ? 2.223 -1.744 -16.105 1.00 73.69 105 GLN A O 1
ATOM 847 N N . SER A 1 106 ? 1.518 0.312 -15.544 1.00 77.44 106 SER A N 1
ATOM 848 C CA . SER A 1 106 ? 2.201 1.004 -16.646 1.00 77.44 106 SER A CA 1
ATOM 849 C C . SER A 1 106 ? 3.714 0.801 -16.590 1.00 77.44 106 SER A C 1
ATOM 851 O O . SER A 1 106 ? 4.317 0.365 -17.568 1.00 77.44 106 SER A O 1
ATOM 853 N N . VAL A 1 107 ? 4.323 1.014 -15.417 1.00 75.25 107 VAL A N 1
ATOM 854 C CA . VAL A 1 107 ? 5.765 0.795 -15.207 1.00 75.25 107 VAL A CA 1
ATOM 855 C C . VAL A 1 107 ? 6.144 -0.641 -15.533 1.00 75.25 107 VAL A C 1
ATOM 857 O O . VAL A 1 107 ? 7.144 -0.890 -16.203 1.00 75.25 107 VAL A O 1
ATOM 860 N N . TYR A 1 108 ? 5.319 -1.584 -15.094 1.00 68.69 108 TYR A N 1
ATOM 861 C CA . TYR A 1 108 ? 5.527 -2.992 -15.368 1.00 68.69 108 TYR A CA 1
ATOM 862 C C . TYR A 1 108 ? 5.426 -3.321 -16.861 1.00 68.69 108 TYR A C 1
ATOM 864 O O . TYR A 1 108 ? 6.318 -3.965 -17.408 1.00 68.69 108 TYR A O 1
ATOM 872 N N . GLU A 1 109 ? 4.384 -2.841 -17.543 1.00 69.50 109 GLU A N 1
ATOM 873 C CA . GLU A 1 109 ? 4.182 -3.052 -18.977 1.00 69.50 109 GLU A CA 1
ATOM 874 C C . GLU A 1 109 ? 5.305 -2.447 -19.815 1.00 69.50 109 GLU A C 1
ATOM 876 O O . GLU A 1 109 ? 5.706 -3.037 -20.814 1.00 69.50 109 GLU A O 1
ATOM 881 N N . GLN A 1 110 ? 5.856 -1.309 -19.400 1.00 66.50 110 GLN A N 1
ATOM 882 C CA . GLN A 1 110 ? 6.979 -0.673 -20.086 1.00 66.50 110 GLN A CA 1
ATOM 883 C C . GLN A 1 110 ? 8.320 -1.356 -19.854 1.00 66.50 110 GLN A C 1
ATOM 885 O O . GLN A 1 110 ? 9.231 -1.189 -20.662 1.00 66.50 110 GLN A O 1
ATOM 890 N N . GLN A 1 111 ? 8.450 -2.140 -18.790 1.00 60.03 111 GLN A N 1
ATOM 891 C CA . GLN A 1 111 ? 9.630 -2.970 -18.576 1.00 60.03 111 GLN A CA 1
ATOM 892 C C . GLN A 1 111 ? 9.584 -4.269 -19.401 1.00 60.03 111 GLN A C 1
ATOM 894 O O . GLN A 1 111 ? 10.616 -4.921 -19.538 1.00 60.03 111 GLN A O 1
ATOM 899 N N . LEU A 1 112 ? 8.439 -4.627 -20.009 1.00 57.06 112 LEU A N 1
ATOM 900 C CA . LEU A 1 112 ? 8.282 -5.841 -20.829 1.00 57.06 112 LEU A CA 1
ATOM 901 C C . LEU A 1 112 ? 9.053 -5.831 -22.160 1.00 57.06 112 LEU A C 1
ATOM 903 O O . LEU A 1 112 ? 9.636 -6.860 -22.483 1.00 57.06 112 LEU A O 1
ATOM 907 N N . PRO A 1 113 ? 9.079 -4.745 -22.962 1.00 52.38 113 PRO A N 1
ATOM 908 C CA . PRO A 1 1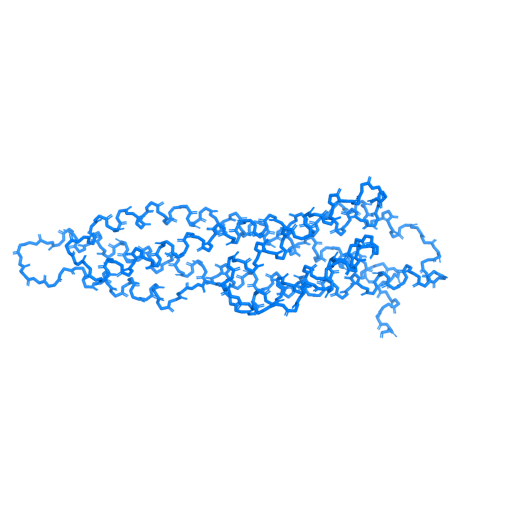13 ? 9.792 -4.713 -24.243 1.00 52.38 113 PRO A CA 1
ATOM 909 C C . PRO A 1 113 ? 11.307 -4.628 -24.101 1.00 52.38 113 PRO A C 1
ATOM 911 O O . PRO A 1 113 ? 12.029 -4.881 -25.058 1.00 52.38 113 PRO A O 1
ATOM 914 N N . LEU A 1 114 ? 11.779 -4.292 -22.900 1.00 52.16 114 LEU A N 1
ATOM 915 C CA . LEU A 1 114 ? 13.190 -4.349 -22.534 1.00 52.16 114 LEU A CA 1
ATOM 916 C C . LEU A 1 114 ? 13.646 -5.795 -22.229 1.00 52.16 114 LEU A C 1
ATOM 918 O O . LEU A 1 114 ? 14.821 -6.014 -21.939 1.00 52.16 114 LEU A O 1
ATOM 922 N N . LEU A 1 115 ? 12.718 -6.760 -22.291 1.00 47.50 115 LEU A N 1
ATOM 923 C CA . LEU A 1 115 ? 12.941 -8.209 -22.319 1.00 47.50 115 LEU A CA 1
ATOM 924 C C . LEU A 1 115 ? 12.867 -8.705 -23.776 1.00 47.50 115 LEU A C 1
ATOM 926 O O . LEU A 1 115 ? 12.312 -8.026 -24.643 1.00 47.50 115 LEU A O 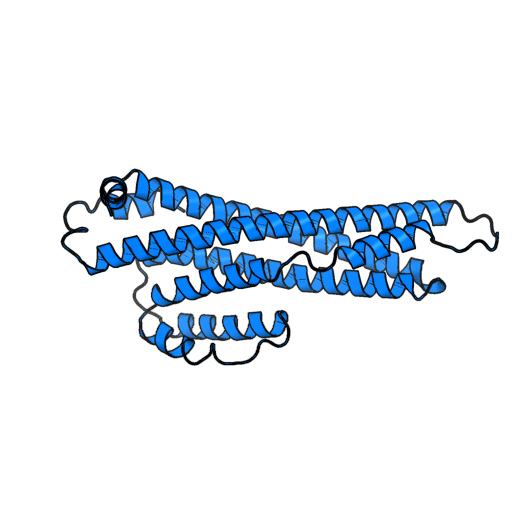1
ATOM 930 N N . HIS A 1 116 ? 13.412 -9.882 -24.085 1.00 43.91 116 HIS A N 1
ATOM 931 C CA . HIS A 1 116 ? 13.549 -10.354 -25.470 1.00 43.91 116 HIS A CA 1
ATOM 932 C C . HIS A 1 116 ? 12.191 -10.390 -26.222 1.00 43.91 116 HIS A C 1
ATOM 934 O O . HIS A 1 116 ? 11.167 -10.772 -25.648 1.00 43.91 116 HIS A O 1
ATOM 940 N N . PRO A 1 117 ? 12.141 -10.094 -27.540 1.00 48.78 117 PRO A N 1
ATOM 941 C CA . PRO A 1 117 ? 10.895 -9.958 -28.320 1.00 48.78 117 PRO A CA 1
ATOM 942 C C . PRO A 1 117 ? 9.820 -11.070 -28.190 1.00 48.78 117 PRO A C 1
ATOM 944 O O . PR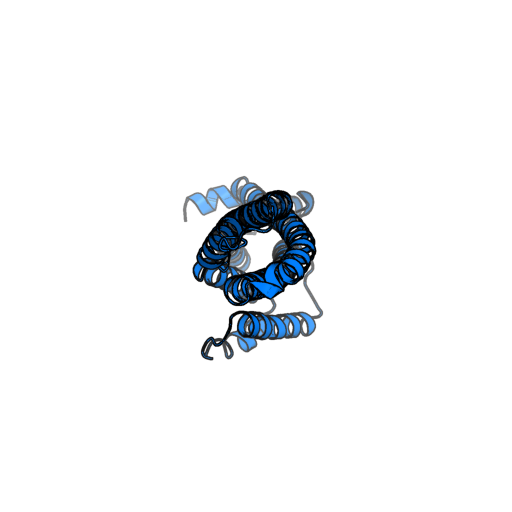O A 1 117 ? 8.625 -10.755 -28.269 1.00 48.78 117 PRO A O 1
ATOM 947 N N . PRO A 1 118 ? 10.162 -12.362 -27.983 1.00 49.19 118 PRO A N 1
ATOM 948 C CA . PRO A 1 118 ? 9.166 -13.419 -27.767 1.00 49.19 118 PRO A CA 1
ATOM 949 C C . PRO A 1 118 ? 8.287 -13.200 -26.525 1.00 49.19 118 PRO A C 1
ATOM 951 O O . PRO A 1 118 ? 7.111 -13.570 -26.528 1.00 49.19 118 PRO A O 1
ATOM 954 N N . VAL A 1 119 ? 8.833 -12.554 -25.492 1.00 45.56 119 VAL A N 1
ATOM 955 C CA . VAL A 1 119 ? 8.157 -12.276 -24.217 1.00 45.56 119 VAL A CA 1
ATOM 956 C C . VAL A 1 119 ? 7.005 -11.288 -24.416 1.00 45.56 119 VAL A C 1
ATOM 958 O O . VAL A 1 119 ? 5.878 -11.540 -23.983 1.00 45.56 119 VAL A O 1
ATOM 961 N N . VAL A 1 120 ? 7.244 -10.215 -25.172 1.00 46.41 120 VAL A N 1
ATOM 962 C CA . VAL A 1 120 ? 6.260 -9.159 -25.478 1.00 46.41 120 VAL A CA 1
ATOM 963 C C . VAL A 1 120 ? 5.019 -9.716 -26.187 1.00 46.41 120 VAL A C 1
ATOM 965 O O . VAL A 1 120 ? 3.887 -9.340 -25.872 1.00 46.41 120 VAL A O 1
ATOM 968 N N . THR A 1 121 ? 5.216 -10.662 -27.110 1.00 48.28 121 THR A N 1
ATOM 969 C CA . THR A 1 121 ? 4.131 -11.256 -27.912 1.00 48.28 121 THR A CA 1
ATOM 970 C C . THR A 1 121 ? 3.177 -12.102 -27.060 1.00 48.28 121 THR A C 1
ATOM 972 O O . THR A 1 121 ? 1.963 -12.067 -27.266 1.00 48.28 121 THR A O 1
ATOM 975 N N . ALA A 1 122 ? 3.697 -12.835 -26.072 1.00 48.16 122 ALA A N 1
ATOM 976 C CA . ALA A 1 122 ? 2.879 -13.656 -25.179 1.00 48.16 122 ALA A CA 1
ATOM 977 C C . ALA A 1 122 ? 2.011 -12.813 -24.223 1.00 48.16 122 ALA A C 1
ATOM 979 O O . ALA A 1 122 ? 0.895 -13.211 -23.881 1.00 48.16 122 ALA A O 1
ATOM 980 N N . LEU A 1 123 ? 2.500 -11.642 -23.807 1.00 42.66 123 LEU A N 1
ATOM 981 C CA . LEU A 1 123 ? 1.824 -10.761 -22.850 1.00 42.66 123 LEU A CA 1
ATOM 982 C C . LEU A 1 123 ? 0.692 -9.936 -23.480 1.00 42.66 123 LEU A C 1
ATOM 984 O O . LEU A 1 123 ? -0.377 -9.830 -22.876 1.00 42.66 123 LEU A O 1
ATOM 988 N N . ALA A 1 124 ? 0.863 -9.440 -24.711 1.00 47.91 124 ALA A N 1
ATOM 989 C CA . ALA A 1 124 ? -0.155 -8.648 -25.416 1.00 47.91 124 ALA A CA 1
ATOM 990 C C . ALA A 1 124 ? -1.503 -9.383 -25.587 1.00 47.91 124 ALA A C 1
ATOM 992 O O . ALA A 1 124 ? -2.566 -8.765 -25.544 1.00 47.91 124 ALA A O 1
ATOM 993 N N . GLY A 1 125 ? -1.490 -10.715 -25.714 1.00 50.31 125 GLY A N 1
ATOM 994 C CA . GLY A 1 125 ? -2.711 -11.525 -25.820 1.00 50.31 125 GLY A CA 1
ATOM 995 C C . GLY A 1 125 ? -3.525 -11.646 -24.524 1.00 50.31 125 GLY A C 1
ATOM 996 O O . GLY A 1 125 ? -4.664 -12.107 -24.559 1.00 50.31 125 GLY A O 1
ATOM 997 N N . ALA A 1 126 ? -2.968 -11.246 -23.377 1.00 43.19 126 ALA A N 1
ATOM 998 C CA . ALA A 1 126 ? -3.484 -11.612 -22.057 1.00 43.19 126 ALA A CA 1
ATOM 999 C C . ALA A 1 126 ? -4.128 -10.445 -21.269 1.00 43.19 126 ALA A C 1
ATOM 1001 O O . ALA A 1 126 ? -4.656 -10.669 -20.174 1.00 43.19 126 ALA A O 1
ATOM 1002 N N . ILE A 1 127 ? -4.102 -9.226 -21.827 1.00 41.78 127 ILE A N 1
ATOM 1003 C CA . ILE A 1 127 ? -4.606 -7.961 -21.240 1.00 41.78 127 ILE A CA 1
ATOM 1004 C C . ILE A 1 127 ? -6.134 -7.795 -21.455 1.00 41.78 127 ILE A C 1
ATOM 1006 O O . ILE A 1 127 ? -6.767 -6.885 -20.935 1.00 41.78 127 ILE A O 1
ATOM 1010 N N . THR A 1 128 ? -6.779 -8.714 -22.180 1.00 41.94 128 THR A N 1
ATOM 1011 C CA . THR A 1 128 ? -8.180 -8.609 -22.639 1.00 41.94 128 THR A CA 1
ATOM 1012 C C . THR A 1 128 ? -9.251 -9.106 -21.648 1.00 41.94 128 THR A C 1
ATOM 1014 O O . THR A 1 128 ? -10.421 -9.196 -22.021 1.00 41.94 128 THR A O 1
ATOM 1017 N N . VAL A 1 129 ? -8.906 -9.438 -20.395 1.00 43.34 129 VAL A N 1
ATOM 1018 C CA . VAL A 1 129 ? -9.830 -10.086 -19.431 1.00 43.34 129 VAL A CA 1
ATOM 1019 C C . VAL A 1 129 ? -10.330 -9.100 -18.355 1.00 43.34 129 VAL A C 1
ATOM 1021 O O . VAL A 1 129 ? -9.525 -8.316 -17.853 1.00 43.34 129 VAL A O 1
ATOM 1024 N N . PRO A 1 130 ? -11.622 -9.130 -17.947 1.00 39.03 130 PRO A N 1
ATOM 1025 C CA . PRO A 1 130 ? -12.170 -8.181 -16.975 1.00 39.03 130 PRO A CA 1
ATOM 1026 C C . PRO A 1 130 ? -11.557 -8.317 -15.573 1.00 39.03 130 PRO A C 1
ATOM 1028 O O . PRO A 1 130 ? -11.408 -9.418 -15.041 1.00 39.03 130 PRO A O 1
ATOM 1031 N N . ILE A 1 131 ? -11.259 -7.165 -14.969 1.00 42.25 131 ILE A N 1
ATOM 1032 C CA . ILE A 1 131 ? -10.634 -6.982 -13.653 1.00 42.25 131 ILE A CA 1
ATOM 1033 C C . ILE A 1 131 ? -11.641 -7.333 -12.546 1.00 42.25 131 ILE A C 1
ATOM 1035 O O . ILE A 1 131 ? -12.573 -6.578 -12.277 1.00 42.25 131 ILE A O 1
ATOM 1039 N N . GLY A 1 132 ? -11.459 -8.482 -11.894 1.00 43.41 132 GLY A N 1
ATOM 1040 C CA . GLY A 1 132 ? -12.224 -8.900 -10.719 1.00 43.41 132 GLY A CA 1
ATOM 1041 C C . GLY A 1 132 ? -11.283 -9.224 -9.559 1.00 43.41 132 GLY A C 1
ATOM 1042 O O . GLY A 1 132 ? -10.613 -10.251 -9.581 1.00 43.41 132 GLY A O 1
ATOM 1043 N N . SER A 1 133 ? -11.263 -8.348 -8.549 1.00 47.84 133 SER A N 1
ATOM 1044 C CA . SER A 1 133 ? -10.395 -8.316 -7.351 1.00 47.84 133 SER A CA 1
ATOM 1045 C C . SER A 1 133 ? -8.894 -8.045 -7.592 1.00 47.84 133 SER A C 1
ATOM 1047 O O . SER A 1 133 ? -8.217 -8.722 -8.365 1.00 47.84 133 SER A O 1
ATOM 1049 N N . VAL A 1 134 ? -8.370 -7.036 -6.885 1.00 45.75 134 VAL A N 1
ATOM 1050 C CA . VAL A 1 134 ? -7.004 -6.491 -7.022 1.00 45.75 134 VAL A CA 1
ATOM 1051 C C . VAL A 1 134 ? -5.929 -7.540 -6.708 1.00 45.75 134 VAL A C 1
ATOM 1053 O O . VAL A 1 134 ? -4.939 -7.639 -7.431 1.00 45.75 134 VAL A O 1
ATOM 1056 N N . GLY A 1 135 ? -6.164 -8.396 -5.705 1.00 46.69 135 GLY A N 1
ATOM 1057 C CA . GLY A 1 135 ? -5.255 -9.494 -5.358 1.00 46.69 135 GLY A CA 1
ATOM 1058 C C . GLY A 1 135 ? -5.158 -10.583 -6.435 1.00 46.69 135 GLY A C 1
ATOM 1059 O O . GLY A 1 135 ? -4.073 -11.102 -6.697 1.00 46.69 135 GLY A O 1
ATOM 1060 N N . TYR A 1 136 ? -6.262 -10.900 -7.122 1.00 48.78 136 TYR A N 1
ATOM 1061 C CA . TYR A 1 136 ? -6.256 -11.877 -8.217 1.00 48.78 136 TYR A CA 1
ATOM 1062 C C . TYR A 1 136 ? -5.593 -11.310 -9.478 1.00 48.78 136 TYR A C 1
ATOM 1064 O O . TYR A 1 136 ? -4.811 -12.009 -10.128 1.00 48.78 136 TYR A O 1
ATOM 1072 N N . TRP A 1 137 ? -5.855 -10.035 -9.788 1.00 52.25 137 TRP A N 1
ATOM 1073 C CA . TRP A 1 137 ? -5.262 -9.316 -10.919 1.00 52.25 137 TRP A CA 1
ATOM 1074 C C . TRP A 1 137 ? -3.733 -9.174 -10.792 1.00 52.25 137 TRP A C 1
ATOM 1076 O O . TRP A 1 137 ? -3.015 -9.564 -11.716 1.00 52.25 137 TRP A O 1
ATOM 1086 N N . LEU A 1 138 ? -3.219 -8.739 -9.630 1.00 54.88 138 LEU A N 1
ATOM 1087 C CA . LEU A 1 138 ? -1.770 -8.641 -9.376 1.00 54.88 138 LEU A CA 1
ATOM 1088 C C . LEU A 1 138 ? -1.072 -9.999 -9.525 1.00 54.88 138 LEU A C 1
ATOM 1090 O O . LEU A 1 138 ? 0.003 -10.092 -10.116 1.00 54.88 138 LEU A O 1
ATOM 1094 N N . ASN A 1 139 ? -1.704 -11.072 -9.045 1.00 54.69 139 ASN A N 1
ATOM 1095 C CA . ASN A 1 139 ? -1.152 -12.419 -9.142 1.00 54.69 139 ASN A CA 1
ATOM 1096 C C . ASN A 1 139 ? -1.162 -12.962 -10.587 1.00 54.69 139 ASN A C 1
ATOM 1098 O O . ASN A 1 139 ? -0.222 -13.640 -11.001 1.00 54.69 139 ASN A O 1
ATOM 1102 N N . THR A 1 140 ? -2.198 -12.665 -11.386 1.00 55.66 140 THR A N 1
ATOM 1103 C CA . THR A 1 140 ? -2.276 -13.139 -12.784 1.00 55.66 140 THR A CA 1
ATOM 1104 C C . THR A 1 140 ? -1.313 -12.412 -13.711 1.00 55.66 140 THR A C 1
ATOM 1106 O O . THR A 1 140 ? -0.687 -13.071 -14.542 1.00 55.66 140 THR A O 1
ATOM 1109 N N . LEU A 1 141 ? -1.179 -11.088 -13.587 1.00 53.31 141 LEU A N 1
ATOM 1110 C CA . LEU A 1 141 ? -0.180 -10.334 -14.350 1.00 53.31 141 LEU A CA 1
ATOM 1111 C C . LEU A 1 141 ? 1.238 -10.779 -13.996 1.00 53.31 141 LEU A C 1
ATOM 1113 O O . LEU A 1 141 ? 2.062 -10.954 -14.894 1.00 53.31 141 LEU A O 1
ATOM 1117 N N . TRP A 1 142 ? 1.494 -11.029 -12.711 1.00 54.12 142 TRP A N 1
ATOM 1118 C CA . TRP A 1 142 ? 2.812 -11.408 -12.221 1.00 54.12 142 TRP A CA 1
ATOM 1119 C C . TRP A 1 142 ? 3.274 -12.800 -12.659 1.00 54.12 142 TRP A C 1
ATOM 1121 O O . TRP A 1 142 ? 4.361 -12.956 -13.213 1.00 54.12 142 TRP A O 1
ATOM 1131 N N . ASN A 1 143 ? 2.438 -13.824 -12.464 1.00 57.22 143 ASN A N 1
ATOM 1132 C CA . ASN A 1 143 ? 2.802 -15.202 -12.816 1.00 57.22 143 ASN A CA 1
ATOM 1133 C C . ASN A 1 143 ? 3.155 -15.355 -14.306 1.00 57.22 143 ASN A C 1
ATOM 1135 O O . ASN A 1 143 ? 3.904 -16.254 -14.687 1.00 57.22 143 ASN A O 1
ATOM 1139 N N . ARG A 1 144 ? 2.626 -14.473 -15.162 1.00 59.72 144 ARG A N 1
ATOM 1140 C CA . ARG A 1 144 ? 2.922 -14.452 -16.599 1.00 59.72 144 ARG A CA 1
ATOM 1141 C C . ARG A 1 144 ? 4.301 -13.867 -16.900 1.00 59.72 144 ARG A C 1
ATOM 1143 O O . ARG A 1 144 ? 4.986 -14.387 -17.773 1.00 59.72 144 ARG A O 1
ATOM 1150 N N . TYR A 1 145 ? 4.721 -12.848 -16.162 1.00 50.16 145 TYR A N 1
ATOM 1151 C CA . TYR A 1 145 ? 6.057 -12.263 -16.280 1.00 50.16 145 TYR A CA 1
ATOM 1152 C C . TYR A 1 145 ? 7.146 -13.168 -15.744 1.00 50.16 145 TYR A C 1
ATOM 1154 O O . TYR A 1 145 ? 8.123 -13.417 -16.438 1.00 50.16 145 TYR A O 1
ATOM 1162 N N . GLU A 1 146 ? 6.943 -13.733 -14.552 1.00 51.00 146 GLU A N 1
ATOM 1163 C CA . GLU A 1 146 ? 7.891 -14.678 -13.963 1.00 51.00 146 GLU A CA 1
ATOM 1164 C C . GLU A 1 146 ? 8.138 -15.868 -14.903 1.00 51.00 146 GLU A C 1
ATOM 1166 O O . GLU A 1 146 ? 9.266 -16.342 -15.038 1.00 51.00 146 GLU A O 1
ATOM 1171 N N . LYS A 1 147 ? 7.089 -16.331 -15.595 1.00 57.41 147 LYS A N 1
ATOM 1172 C CA . LYS A 1 147 ? 7.202 -17.360 -16.630 1.00 57.41 147 LYS A CA 1
ATOM 1173 C C . LYS A 1 147 ? 8.041 -16.886 -17.820 1.00 57.41 147 LYS A C 1
ATOM 1175 O O . LYS A 1 147 ? 8.940 -17.607 -18.236 1.00 57.41 147 LYS A O 1
ATOM 1180 N N . ALA A 1 148 ? 7.767 -15.693 -18.339 1.00 50.91 148 ALA A N 1
ATOM 1181 C CA . ALA A 1 148 ? 8.471 -15.164 -19.500 1.00 50.91 148 ALA A CA 1
ATOM 1182 C C . ALA A 1 148 ? 9.964 -14.905 -19.225 1.00 50.91 148 ALA A C 1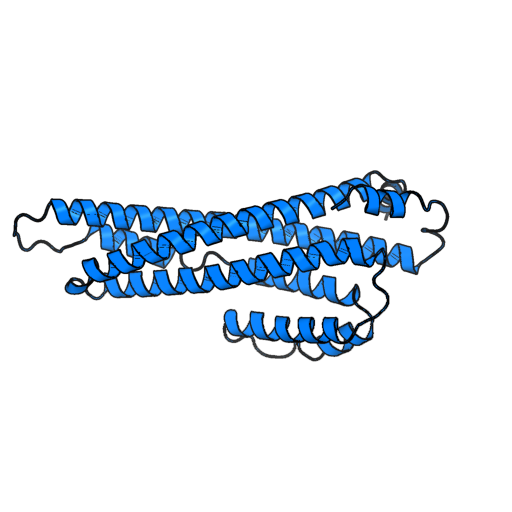
ATOM 1184 O O . ALA A 1 148 ? 10.807 -15.210 -20.062 1.00 50.91 148 ALA A O 1
ATOM 1185 N N . LEU A 1 149 ? 10.296 -14.449 -18.015 1.00 48.44 149 LEU A N 1
ATOM 1186 C CA . LEU A 1 149 ? 11.671 -14.210 -17.576 1.00 48.44 149 LEU A CA 1
ATOM 1187 C C . LEU A 1 149 ? 12.459 -15.517 -17.367 1.00 48.44 149 LEU A C 1
ATOM 1189 O O . LEU A 1 149 ? 13.652 -15.575 -17.642 1.00 48.44 149 LEU A O 1
ATOM 1193 N N . LYS A 1 150 ? 11.797 -16.597 -16.922 1.00 52.97 150 LYS A N 1
ATOM 1194 C CA . LYS A 1 150 ? 12.410 -17.937 -16.786 1.00 52.97 150 LYS A CA 1
ATOM 1195 C C . LYS A 1 150 ? 12.688 -18.623 -18.127 1.00 52.97 150 LYS A C 1
ATOM 1197 O O . LYS A 1 150 ? 13.552 -19.496 -18.189 1.00 52.97 150 LYS A O 1
ATOM 1202 N N . GLU A 1 151 ? 11.945 -18.277 -19.175 1.00 52.19 151 GLU A N 1
ATOM 1203 C CA . GLU A 1 151 ? 12.102 -18.845 -20.523 1.00 52.19 151 GLU A CA 1
ATOM 1204 C C . GLU A 1 151 ? 13.265 -18.191 -21.305 1.00 52.19 151 GLU A C 1
ATOM 1206 O O . GLU A 1 151 ? 13.777 -18.775 -22.260 1.00 52.19 151 GLU A O 1
ATOM 1211 N N . GLU A 1 152 ? 13.748 -17.027 -20.860 1.00 45.09 152 GLU A N 1
ATOM 1212 C CA . GLU A 1 152 ? 14.788 -16.217 -21.505 1.00 45.09 152 GLU A CA 1
ATOM 1213 C C . GLU A 1 152 ? 16.148 -16.360 -20.789 1.00 45.09 152 GLU A C 1
ATOM 1215 O O . GLU A 1 152 ? 16.591 -15.498 -20.037 1.00 45.09 152 GLU A O 1
ATOM 1220 N N . ASN A 1 153 ? 16.830 -17.492 -20.986 1.00 51.19 153 ASN A N 1
ATOM 1221 C CA . ASN A 1 153 ? 18.009 -17.869 -20.188 1.00 51.19 153 ASN A CA 1
ATOM 1222 C C . ASN A 1 153 ? 19.376 -17.456 -20.798 1.00 51.19 153 ASN A C 1
ATOM 1224 O O . ASN A 1 153 ? 20.397 -18.075 -20.493 1.00 51.19 153 ASN A O 1
ATOM 1228 N N . GLY A 1 154 ? 19.444 -16.446 -21.677 1.00 49.72 154 GLY A N 1
ATOM 1229 C CA . GLY A 1 154 ? 20.713 -16.051 -22.306 1.00 49.72 154 GLY A CA 1
ATOM 1230 C C . GLY A 1 154 ? 20.717 -14.673 -22.973 1.00 49.72 154 GLY A C 1
ATOM 1231 O O . GLY A 1 154 ? 19.893 -14.426 -23.841 1.00 49.72 154 GLY A O 1
ATOM 1232 N N . LEU A 1 155 ? 21.732 -13.867 -22.610 1.00 40.19 155 LEU A N 1
ATOM 1233 C CA . LEU A 1 155 ? 22.118 -12.517 -23.085 1.00 40.19 155 LEU A CA 1
ATOM 1234 C C . LEU A 1 155 ? 21.435 -11.306 -22.415 1.00 40.19 155 LEU A C 1
ATOM 1236 O O . LEU A 1 155 ? 20.631 -10.611 -23.013 1.00 40.19 155 LEU A O 1
ATOM 1240 N N . VAL A 1 156 ? 21.902 -11.013 -21.188 1.00 43.25 156 VAL A N 1
ATOM 1241 C CA . VAL A 1 156 ? 21.470 -9.909 -20.293 1.00 43.25 156 VAL A CA 1
ATOM 1242 C C . VAL A 1 156 ? 22.633 -9.002 -19.858 1.00 43.25 156 VAL A C 1
ATOM 1244 O O . VAL A 1 156 ? 22.598 -8.332 -18.832 1.00 43.25 156 VAL A O 1
ATOM 1247 N N . SER A 1 157 ? 23.762 -9.000 -20.564 1.00 46.31 157 SER A N 1
ATOM 1248 C CA . SER A 1 157 ? 25.020 -8.746 -19.844 1.00 46.31 157 SER A CA 1
ATOM 1249 C C . SER A 1 157 ? 25.443 -7.290 -19.605 1.00 46.31 157 SER A C 1
ATOM 1251 O O . SER A 1 157 ? 26.483 -7.103 -18.984 1.00 46.31 157 SER A O 1
ATOM 1253 N N . SER A 1 158 ? 24.702 -6.246 -19.995 1.00 37.44 158 SER A N 1
ATOM 1254 C CA . SER A 1 158 ? 25.136 -4.874 -19.623 1.00 37.44 158 SER A CA 1
ATOM 1255 C C . SER A 1 158 ? 24.066 -3.785 -19.705 1.00 37.44 158 SER A C 1
ATOM 1257 O O . SER A 1 158 ? 23.918 -3.020 -18.757 1.00 37.44 158 SER A O 1
ATOM 1259 N N . ILE A 1 159 ? 23.262 -3.747 -20.767 1.00 38.56 159 ILE A N 1
ATOM 1260 C CA . ILE A 1 159 ? 22.094 -2.845 -20.870 1.00 38.56 159 ILE A CA 1
ATOM 1261 C C . ILE A 1 159 ? 20.982 -3.291 -19.910 1.00 38.56 159 ILE A C 1
ATOM 1263 O O . ILE A 1 159 ? 20.318 -2.486 -19.259 1.00 38.56 159 ILE A O 1
ATOM 1267 N N . GLN A 1 160 ? 20.846 -4.603 -19.756 1.00 42.34 160 GLN A N 1
ATOM 1268 C CA . GLN A 1 160 ? 19.822 -5.223 -18.937 1.00 42.34 160 GLN A CA 1
ATOM 1269 C C . GLN A 1 160 ? 20.164 -5.144 -17.438 1.00 42.34 160 GLN A C 1
ATOM 1271 O O . GLN A 1 160 ? 19.256 -5.175 -16.635 1.00 42.34 160 GLN A O 1
ATOM 1276 N N . ALA A 1 161 ? 21.411 -4.877 -17.023 1.00 38.06 161 ALA A N 1
ATOM 1277 C CA . ALA A 1 161 ? 21.753 -4.709 -15.602 1.00 38.06 161 ALA A CA 1
ATOM 1278 C C . ALA A 1 161 ? 21.126 -3.453 -14.951 1.00 38.06 161 ALA A C 1
ATOM 1280 O O . ALA A 1 161 ? 20.767 -3.489 -13.775 1.00 38.06 161 ALA A O 1
ATOM 1281 N N . GLY A 1 162 ? 20.968 -2.353 -15.703 1.00 39.62 162 GLY A N 1
ATOM 1282 C CA . GLY A 1 162 ? 20.298 -1.133 -15.226 1.00 39.62 162 GLY A CA 1
ATOM 1283 C C . GLY A 1 162 ? 18.775 -1.281 -15.165 1.00 39.62 162 GLY A C 1
ATOM 1284 O O . GLY A 1 162 ? 18.162 -0.945 -14.155 1.00 39.62 162 GLY A O 1
ATOM 1285 N N . THR A 1 163 ? 18.185 -1.874 -16.205 1.00 46.09 163 THR A N 1
ATOM 1286 C CA . THR A 1 163 ? 16.751 -2.200 -16.294 1.00 46.09 163 THR A CA 1
ATOM 1287 C C . THR A 1 163 ? 16.340 -3.333 -15.341 1.00 46.09 163 THR A C 1
ATOM 1289 O O . THR A 1 163 ? 15.241 -3.328 -14.794 1.00 46.09 163 THR A O 1
ATOM 1292 N N . SER A 1 164 ? 17.227 -4.295 -15.068 1.00 41.91 164 SER A N 1
ATOM 1293 C CA . SER A 1 164 ? 16.993 -5.373 -14.102 1.00 41.91 164 SER A CA 1
ATOM 1294 C C . SER A 1 164 ? 16.882 -4.847 -12.674 1.00 41.91 164 SER A C 1
ATOM 1296 O O . SER A 1 164 ? 16.114 -5.404 -11.903 1.00 41.91 164 SER A O 1
ATOM 1298 N N . LEU A 1 165 ? 17.588 -3.776 -12.292 1.00 45.72 165 LEU A N 1
ATOM 1299 C CA . LEU A 1 165 ? 17.494 -3.229 -10.930 1.00 45.72 165 LEU A CA 1
ATOM 1300 C C . LEU A 1 165 ? 16.111 -2.633 -10.636 1.00 45.72 165 LEU A C 1
ATOM 1302 O O . LEU A 1 165 ? 15.565 -2.896 -9.568 1.00 45.72 165 LEU A O 1
ATOM 1306 N N . THR A 1 166 ? 15.508 -1.919 -11.595 1.00 52.84 166 THR A N 1
ATOM 1307 C CA . THR A 1 166 ? 14.135 -1.414 -11.441 1.00 52.84 166 THR A CA 1
ATOM 1308 C C . THR A 1 166 ? 13.123 -2.555 -11.388 1.00 52.84 166 THR A C 1
ATOM 1310 O O . THR A 1 166 ? 12.162 -2.458 -10.640 1.00 52.84 166 THR A O 1
ATOM 1313 N N . ILE A 1 167 ? 13.366 -3.660 -12.097 1.00 55.06 167 ILE A N 1
ATOM 1314 C CA . ILE A 1 167 ? 12.549 -4.880 -12.007 1.00 55.06 167 ILE A CA 1
ATOM 1315 C C . ILE A 1 167 ? 12.640 -5.507 -10.600 1.00 55.06 167 ILE A C 1
ATOM 1317 O O . ILE A 1 167 ? 11.615 -5.737 -9.966 1.00 55.06 167 ILE A O 1
ATOM 1321 N N . TRP A 1 168 ? 13.846 -5.731 -10.059 1.00 56.50 168 TRP A N 1
ATOM 1322 C CA . TRP A 1 168 ? 14.024 -6.329 -8.721 1.00 56.50 168 TRP A CA 1
ATOM 1323 C C . TRP A 1 168 ? 13.462 -5.456 -7.590 1.00 56.50 168 TRP A C 1
ATOM 1325 O O . TRP A 1 168 ? 12.902 -5.969 -6.613 1.00 56.50 168 TRP A O 1
ATOM 1335 N N . ASP A 1 169 ? 13.594 -4.135 -7.714 1.00 66.44 169 ASP A N 1
ATOM 1336 C CA . ASP A 1 169 ? 13.005 -3.199 -6.760 1.00 66.44 169 ASP A CA 1
ATOM 1337 C C . ASP A 1 169 ? 11.469 -3.212 -6.862 1.00 66.44 169 ASP A C 1
ATOM 1339 O O . ASP A 1 169 ? 10.797 -3.245 -5.831 1.00 66.44 169 ASP A O 1
ATOM 1343 N N . MET A 1 170 ? 10.901 -3.298 -8.072 1.00 72.25 170 MET A N 1
ATOM 1344 C CA . MET A 1 170 ? 9.453 -3.446 -8.279 1.00 72.25 170 MET A CA 1
ATOM 1345 C C . MET A 1 170 ? 8.908 -4.764 -7.713 1.00 72.25 170 MET A C 1
ATOM 1347 O O . MET A 1 170 ? 7.815 -4.775 -7.144 1.00 72.25 170 MET A O 1
ATOM 1351 N N . ASP A 1 171 ? 9.669 -5.857 -7.778 1.00 68.50 171 ASP A N 1
ATOM 1352 C CA . ASP A 1 171 ? 9.281 -7.161 -7.219 1.00 68.50 171 ASP A CA 1
ATOM 1353 C C . ASP A 1 171 ? 9.216 -7.144 -5.705 1.00 68.50 171 ASP A C 1
ATOM 1355 O O . ASP A 1 171 ? 8.271 -7.664 -5.101 1.00 68.50 171 ASP A O 1
ATOM 1359 N N . SER A 1 172 ? 10.222 -6.516 -5.106 1.00 76.75 172 SER A N 1
ATOM 1360 C CA . SER A 1 172 ? 10.296 -6.319 -3.666 1.00 76.75 172 SER A CA 1
ATOM 1361 C C . SER A 1 172 ? 9.147 -5.420 -3.207 1.00 76.75 172 SER A C 1
ATOM 1363 O O . SER A 1 172 ? 8.392 -5.798 -2.311 1.00 76.75 172 SER A O 1
ATOM 1365 N N . ILE A 1 173 ? 8.929 -4.293 -3.896 1.00 80.31 173 ILE A N 1
ATOM 1366 C CA . ILE A 1 173 ? 7.812 -3.372 -3.642 1.00 80.31 173 ILE A CA 1
ATOM 1367 C C . ILE A 1 173 ? 6.472 -4.101 -3.747 1.00 80.31 173 ILE A C 1
ATOM 1369 O O . ILE A 1 173 ? 5.655 -4.007 -2.837 1.00 80.31 173 ILE A O 1
ATOM 1373 N N . ARG A 1 174 ? 6.247 -4.880 -4.806 1.00 80.62 174 ARG A N 1
ATOM 1374 C CA . ARG A 1 174 ? 5.015 -5.651 -5.015 1.00 80.62 174 ARG A CA 1
ATOM 1375 C C . ARG A 1 174 ? 4.738 -6.618 -3.877 1.00 80.62 174 ARG A C 1
ATOM 1377 O O . ARG A 1 174 ? 3.618 -6.671 -3.376 1.00 80.62 174 ARG A O 1
ATOM 1384 N N . LEU A 1 175 ? 5.741 -7.399 -3.481 1.00 75.06 175 LEU A N 1
ATOM 1385 C CA . LEU A 1 175 ? 5.589 -8.394 -2.424 1.00 75.06 175 LEU A CA 1
ATOM 1386 C C . LEU A 1 175 ? 5.230 -7.726 -1.092 1.00 75.06 175 LEU A C 1
ATOM 1388 O O . LEU A 1 175 ? 4.395 -8.245 -0.351 1.00 75.06 175 LEU A O 1
ATOM 1392 N N . ILE A 1 176 ? 5.812 -6.561 -0.811 1.00 78.31 176 ILE A N 1
ATOM 1393 C CA . ILE A 1 176 ? 5.510 -5.785 0.393 1.00 78.31 176 ILE A CA 1
ATOM 1394 C C . ILE A 1 176 ? 4.124 -5.118 0.289 1.00 78.31 176 ILE A C 1
ATOM 1396 O O . ILE A 1 176 ? 3.359 -5.178 1.247 1.00 78.31 176 ILE A O 1
ATOM 1400 N N . VAL A 1 177 ? 3.737 -4.582 -0.875 1.00 80.12 177 VAL A N 1
ATOM 1401 C CA . VAL A 1 177 ? 2.391 -4.029 -1.137 1.00 80.12 177 VAL A CA 1
ATOM 1402 C C . VAL A 1 177 ? 1.307 -5.085 -0.920 1.00 80.12 177 VAL A C 1
ATOM 1404 O O . VAL A 1 177 ? 0.337 -4.819 -0.217 1.00 80.12 177 VAL A O 1
ATOM 1407 N N . VAL A 1 178 ? 1.486 -6.303 -1.444 1.00 78.75 178 VAL A N 1
ATOM 1408 C CA . VAL A 1 178 ? 0.534 -7.410 -1.242 1.00 78.75 178 VAL A CA 1
ATOM 1409 C C . VAL A 1 178 ? 0.416 -7.770 0.239 1.00 78.75 178 VAL A C 1
ATOM 1411 O O . VAL A 1 178 ? -0.692 -7.945 0.743 1.00 78.75 178 VAL A O 1
ATOM 1414 N N . LYS A 1 179 ? 1.540 -7.846 0.964 1.00 81.12 179 LYS A N 1
ATOM 1415 C CA . LYS A 1 179 ? 1.518 -8.069 2.418 1.00 81.12 179 LYS A CA 1
ATOM 1416 C C . LYS A 1 179 ? 0.764 -6.952 3.144 1.00 81.12 179 LYS A C 1
ATOM 1418 O O . LYS A 1 179 ? -0.049 -7.245 4.019 1.00 81.12 179 LYS A O 1
ATOM 1423 N N . LEU A 1 180 ? 0.993 -5.694 2.758 1.00 83.81 180 LEU A N 1
ATOM 1424 C CA . LEU A 1 180 ? 0.322 -4.542 3.356 1.00 83.81 180 LEU A CA 1
ATOM 1425 C C . LEU A 1 180 ? -1.191 -4.588 3.117 1.00 83.81 180 LEU A C 1
ATOM 1427 O O . LEU A 1 180 ? -1.953 -4.334 4.047 1.00 83.81 180 LEU A O 1
ATOM 1431 N N . GLN A 1 181 ? -1.621 -4.964 1.907 1.00 81.00 181 GLN A N 1
ATOM 1432 C CA . GLN A 1 181 ? -3.034 -5.141 1.562 1.00 81.00 181 GLN A CA 1
ATOM 1433 C C . GLN A 1 181 ? -3.710 -6.230 2.405 1.00 81.00 181 GLN A C 1
ATOM 1435 O O . GLN A 1 181 ? -4.800 -6.029 2.934 1.00 81.00 181 GLN A O 1
ATOM 1440 N N . VAL A 1 182 ? -3.047 -7.371 2.600 1.00 82.38 182 VAL A N 1
ATOM 1441 C CA . VAL A 1 182 ? -3.581 -8.446 3.451 1.00 82.38 182 VAL A CA 1
ATOM 1442 C C . VAL A 1 182 ? -3.736 -7.982 4.904 1.00 82.38 182 VAL A C 1
ATOM 1444 O O . VAL A 1 182 ? -4.752 -8.268 5.548 1.00 82.38 182 VAL A O 1
ATOM 1447 N N . GLU A 1 183 ? -2.758 -7.246 5.438 1.00 84.94 183 GLU A N 1
ATOM 1448 C CA . GLU A 1 183 ? -2.837 -6.753 6.815 1.00 84.94 183 GLU A CA 1
ATOM 1449 C C . GLU A 1 183 ? -3.880 -5.640 6.990 1.00 84.94 183 GLU A C 1
ATOM 1451 O O . GLU A 1 183 ? -4.642 -5.698 7.959 1.00 84.94 183 GLU A O 1
ATOM 1456 N N . ILE A 1 184 ? -4.004 -4.685 6.054 1.00 87.88 184 ILE A N 1
ATOM 1457 C CA . ILE A 1 184 ? -5.044 -3.641 6.135 1.00 87.88 184 ILE A CA 1
ATOM 1458 C C . ILE A 1 184 ? -6.451 -4.239 6.026 1.00 87.88 184 ILE A C 1
ATOM 1460 O O . ILE A 1 184 ? -7.311 -3.895 6.835 1.00 87.88 184 ILE A O 1
ATOM 1464 N N . GLU A 1 185 ? -6.692 -5.190 5.117 1.00 86.25 185 GLU A N 1
ATOM 1465 C CA . GLU A 1 185 ? -7.984 -5.884 5.011 1.00 86.25 185 GLU A CA 1
ATOM 1466 C C . GLU A 1 185 ? -8.321 -6.623 6.309 1.00 86.25 185 GLU A C 1
ATOM 1468 O O . GLU A 1 185 ? -9.444 -6.561 6.818 1.00 86.25 185 GLU A O 1
ATOM 1473 N N . SER A 1 186 ? -7.331 -7.292 6.901 1.00 90.31 186 SER A N 1
ATOM 1474 C CA . SER A 1 186 ? -7.521 -7.970 8.177 1.00 90.31 186 SER A CA 1
ATOM 1475 C C . SER A 1 186 ? -7.806 -7.001 9.328 1.00 90.31 186 SER A C 1
ATOM 1477 O O . SER A 1 186 ? -8.608 -7.338 10.204 1.00 90.31 186 SER A O 1
ATOM 1479 N N . LEU A 1 187 ? -7.162 -5.831 9.357 1.00 92.38 187 LEU A N 1
ATOM 1480 C CA . LEU A 1 187 ? -7.432 -4.779 10.338 1.00 92.38 187 LEU A CA 1
ATOM 1481 C C . LEU A 1 187 ? -8.839 -4.201 10.152 1.00 92.38 187 LEU A C 1
ATOM 1483 O O . LEU A 1 187 ? -9.562 -4.064 11.137 1.00 92.38 187 LEU A O 1
ATOM 1487 N N . LEU A 1 188 ? -9.259 -3.933 8.911 1.00 90.62 188 LEU A N 1
ATOM 1488 C CA . LEU A 1 188 ? -10.600 -3.435 8.575 1.00 90.62 188 LEU A CA 1
ATOM 1489 C C . LEU A 1 188 ? -11.694 -4.411 9.016 1.00 90.62 188 LEU A C 1
ATOM 1491 O O . LEU A 1 188 ? -12.682 -3.992 9.618 1.00 90.62 188 LEU A O 1
ATOM 1495 N N . ASN A 1 189 ? -11.488 -5.711 8.796 1.00 91.62 189 ASN A N 1
ATOM 1496 C CA . ASN A 1 189 ? -12.411 -6.754 9.245 1.00 91.62 189 ASN A CA 1
ATOM 1497 C C . ASN A 1 189 ? -12.509 -6.834 10.774 1.00 91.62 189 ASN A C 1
ATOM 1499 O O . ASN A 1 189 ? -13.604 -6.980 11.318 1.00 91.62 189 ASN A O 1
ATOM 1503 N N . ASN A 1 190 ? -11.384 -6.706 11.484 1.00 92.75 190 ASN A N 1
ATOM 1504 C CA . ASN A 1 190 ? -11.400 -6.659 12.946 1.00 92.75 190 ASN A CA 1
ATOM 1505 C C . ASN A 1 190 ? -12.103 -5.393 13.458 1.00 92.75 190 ASN A C 1
ATOM 1507 O O . ASN A 1 190 ? -12.925 -5.489 14.363 1.00 92.75 190 ASN A O 1
ATOM 1511 N N . ALA A 1 191 ? -11.831 -4.227 12.867 1.00 92.62 191 ALA A N 1
ATOM 1512 C CA . ALA A 1 191 ? -12.494 -2.976 13.229 1.00 92.62 191 ALA A CA 1
ATOM 1513 C C . ALA A 1 191 ? -14.014 -3.074 13.030 1.00 92.62 191 ALA A C 1
ATOM 1515 O O . ALA A 1 191 ? -14.785 -2.738 13.922 1.00 92.62 191 ALA A O 1
ATOM 1516 N N . ASP A 1 192 ? -14.449 -3.608 11.890 1.00 93.44 192 ASP A N 1
ATOM 1517 C CA . ASP A 1 192 ? -15.858 -3.847 11.575 1.00 93.44 192 ASP A CA 1
ATOM 1518 C C . ASP A 1 192 ? -16.534 -4.804 12.566 1.00 93.44 192 ASP A C 1
ATOM 1520 O O . ASP A 1 192 ? -17.664 -4.570 12.991 1.00 93.44 192 ASP A O 1
ATOM 1524 N N . PHE A 1 193 ? -15.833 -5.859 12.980 1.00 93.19 193 PHE A N 1
ATOM 1525 C CA . PHE A 1 193 ? -16.332 -6.784 13.990 1.00 93.19 193 PHE A CA 1
ATOM 1526 C C . PHE A 1 193 ? -16.437 -6.129 15.377 1.00 93.19 193 PHE A C 1
ATOM 1528 O O . PHE A 1 193 ? -17.472 -6.264 16.018 1.00 93.19 193 PHE A O 1
ATOM 1535 N N . ALA A 1 194 ? -15.426 -5.370 15.814 1.00 91.81 194 ALA A N 1
ATOM 1536 C CA . ALA A 1 194 ? -15.467 -4.642 17.088 1.00 91.81 194 ALA A CA 1
ATOM 1537 C C . ALA A 1 194 ? -16.579 -3.579 17.129 1.00 91.81 194 ALA A C 1
ATOM 1539 O O . ALA A 1 194 ? -17.204 -3.393 18.164 1.00 91.81 194 ALA A O 1
ATOM 1540 N N . ILE A 1 195 ? -16.864 -2.911 16.006 1.00 92.25 195 ILE A N 1
ATOM 1541 C CA . ILE A 1 195 ? -17.964 -1.937 15.918 1.00 92.25 195 ILE A CA 1
ATOM 1542 C C . ILE A 1 195 ? -19.335 -2.619 16.064 1.00 92.25 195 ILE A C 1
ATOM 1544 O O . ILE A 1 195 ? -20.261 -2.011 16.597 1.00 92.25 195 ILE A O 1
ATOM 1548 N N . ARG A 1 196 ? -19.489 -3.856 15.569 1.00 91.50 196 ARG A N 1
ATOM 1549 C CA . ARG A 1 196 ? -20.759 -4.599 15.630 1.00 91.50 196 ARG A CA 1
ATOM 1550 C C . ARG A 1 196 ? -20.988 -5.317 16.956 1.00 91.50 196 ARG A C 1
ATOM 1552 O O . ARG A 1 196 ? -22.122 -5.364 17.416 1.00 91.50 196 ARG A O 1
ATOM 1559 N N . GLU A 1 197 ? -19.937 -5.891 17.530 1.00 90.88 197 GLU A N 1
ATOM 1560 C CA . GLU A 1 197 ? -20.019 -6.812 18.666 1.00 90.88 197 GLU A CA 1
ATOM 1561 C C . GLU A 1 197 ? -19.361 -6.198 19.912 1.00 90.88 197 GLU A C 1
ATOM 1563 O O . GLU A 1 197 ? -18.185 -6.445 20.198 1.00 90.88 197 GLU A O 1
ATOM 1568 N N . GLU A 1 198 ? -20.131 -5.405 20.665 1.00 83.31 198 GLU A N 1
ATOM 1569 C CA . GLU A 1 198 ? -19.665 -4.650 21.845 1.00 83.31 198 GLU A CA 1
ATOM 1570 C C . GLU A 1 198 ? -19.004 -5.556 22.907 1.00 83.31 198 GLU A C 1
ATOM 1572 O O . GLU A 1 198 ? -17.948 -5.227 23.452 1.00 83.31 198 GLU A O 1
ATOM 1577 N N . ASP A 1 199 ? -19.552 -6.756 23.128 1.00 86.25 199 ASP A N 1
ATOM 1578 C CA . ASP A 1 199 ? -19.040 -7.728 24.108 1.00 86.25 199 ASP A CA 1
ATOM 1579 C C . ASP A 1 199 ? -17.686 -8.347 23.717 1.00 86.25 199 ASP A C 1
ATOM 1581 O O . ASP A 1 199 ? -16.969 -8.892 24.561 1.00 86.25 199 ASP A O 1
ATOM 1585 N N . ALA A 1 200 ? -17.307 -8.266 22.440 1.00 89.38 200 ALA A N 1
ATOM 1586 C CA . ALA A 1 200 ? -16.072 -8.845 21.923 1.00 89.38 200 ALA A CA 1
ATOM 1587 C C . ALA A 1 200 ? -14.962 -7.808 21.688 1.00 89.38 200 ALA A C 1
ATOM 1589 O O . ALA A 1 200 ? -13.840 -8.199 21.347 1.00 89.38 200 ALA A O 1
ATOM 1590 N N . VAL A 1 201 ? -15.232 -6.513 21.905 1.00 91.69 201 VAL A N 1
ATOM 1591 C CA . VAL A 1 201 ? -14.302 -5.402 21.618 1.00 91.69 201 VAL A CA 1
ATOM 1592 C C . VAL A 1 201 ? -12.928 -5.644 22.233 1.00 91.69 201 VAL A C 1
ATOM 1594 O O . VAL A 1 201 ? -11.930 -5.556 21.527 1.00 91.69 201 VAL A O 1
ATOM 1597 N N . LYS A 1 202 ? -12.852 -6.055 23.505 1.00 91.75 202 LYS A N 1
ATOM 1598 C CA . LYS A 1 202 ? -11.570 -6.319 24.182 1.00 91.75 202 LYS A CA 1
ATOM 1599 C C . LYS A 1 202 ? -10.715 -7.367 23.464 1.00 91.75 202 LYS A C 1
ATOM 1601 O O . LYS A 1 202 ? -9.549 -7.120 23.169 1.00 91.75 202 LYS A O 1
ATOM 1606 N N . LEU A 1 203 ? -11.306 -8.518 23.133 1.00 93.62 203 LEU A N 1
ATOM 1607 C CA . LEU A 1 203 ? -10.622 -9.595 22.407 1.00 93.62 203 LEU A CA 1
ATOM 1608 C C . LEU A 1 203 ? -10.145 -9.117 21.027 1.00 93.62 203 LEU A C 1
ATOM 1610 O O . LEU A 1 203 ? -9.085 -9.512 20.539 1.00 93.62 203 LEU A O 1
ATOM 1614 N N . VAL A 1 204 ? -10.960 -8.301 20.366 1.00 94.19 204 VAL A N 1
ATOM 1615 C CA . VAL A 1 204 ? -10.711 -7.846 18.998 1.00 94.19 204 VAL A CA 1
ATOM 1616 C C . VAL A 1 204 ? -9.649 -6.754 18.975 1.00 94.19 204 VAL A C 1
ATOM 1618 O O . VAL A 1 204 ? -8.767 -6.805 18.122 1.00 94.19 204 VAL A O 1
ATOM 1621 N N . ILE A 1 205 ? -9.652 -5.838 19.944 1.00 94.62 205 ILE A N 1
ATOM 1622 C CA . ILE A 1 205 ? -8.596 -4.840 20.129 1.00 94.62 205 ILE A CA 1
ATOM 1623 C C . ILE A 1 205 ? -7.248 -5.522 20.381 1.00 94.62 205 ILE A C 1
ATOM 1625 O O . ILE A 1 205 ? -6.256 -5.129 19.771 1.00 94.62 205 ILE A O 1
ATOM 1629 N N . ASP A 1 206 ? -7.195 -6.607 21.159 1.00 94.25 206 ASP A N 1
ATOM 1630 C CA . ASP A 1 206 ? -5.955 -7.379 21.329 1.00 94.25 206 ASP A CA 1
ATOM 1631 C C . ASP A 1 206 ? -5.449 -7.983 20.005 1.00 94.25 206 ASP A C 1
ATOM 1633 O O . ASP A 1 206 ? -4.239 -8.038 19.758 1.00 94.25 206 ASP A O 1
ATOM 1637 N N . LYS A 1 207 ? -6.352 -8.413 19.111 1.00 94.94 207 LYS A N 1
ATOM 1638 C CA . LYS A 1 207 ? -5.983 -8.853 17.751 1.00 94.94 207 LYS A CA 1
ATOM 1639 C C . LYS A 1 207 ? -5.499 -7.686 16.890 1.00 94.94 207 LYS A C 1
ATOM 1641 O O . LYS A 1 207 ? -4.517 -7.845 16.167 1.00 94.94 207 LYS A O 1
ATOM 1646 N N . ILE A 1 208 ? -6.165 -6.534 16.973 1.00 94.75 208 ILE A N 1
ATOM 1647 C CA . ILE A 1 208 ? -5.792 -5.309 16.253 1.00 94.75 208 ILE A CA 1
ATOM 1648 C C . ILE A 1 208 ? -4.395 -4.853 16.682 1.00 94.75 208 ILE A C 1
ATOM 1650 O O . ILE A 1 208 ? -3.562 -4.620 15.813 1.00 94.75 208 ILE A O 1
ATOM 1654 N N . LYS A 1 209 ? -4.087 -4.827 17.987 1.00 94.88 209 LYS A N 1
ATOM 1655 C CA . LYS A 1 209 ? -2.750 -4.501 18.519 1.00 94.88 209 LYS A CA 1
ATOM 1656 C C . LYS A 1 209 ? -1.657 -5.371 17.894 1.00 94.88 209 LYS A C 1
ATOM 1658 O O . LYS A 1 209 ? -0.672 -4.846 17.388 1.00 94.88 209 LYS A O 1
ATOM 1663 N N . LYS A 1 210 ? -1.854 -6.696 17.869 1.00 93.56 210 LYS A N 1
ATOM 1664 C CA . LYS A 1 210 ? -0.887 -7.647 17.282 1.00 93.56 210 LYS A CA 1
ATOM 1665 C C . LYS A 1 210 ? -0.700 -7.466 15.777 1.00 93.56 210 LYS A C 1
ATOM 1667 O O . LYS A 1 210 ? 0.390 -7.684 15.269 1.00 93.56 210 LYS A O 1
ATOM 1672 N N . LYS A 1 211 ? -1.760 -7.117 15.050 1.00 90.19 211 LYS A N 1
ATOM 1673 C CA . LYS A 1 211 ? -1.676 -6.878 13.602 1.00 90.19 211 LYS A CA 1
ATOM 1674 C C . LYS A 1 211 ? -1.089 -5.516 13.272 1.00 90.19 211 LYS A C 1
ATOM 1676 O O . LYS A 1 211 ? -0.384 -5.390 12.281 1.00 90.19 211 LYS A O 1
ATOM 1681 N N . MET A 1 212 ? -1.316 -4.524 14.128 1.00 90.94 212 MET A N 1
ATOM 1682 C CA . MET A 1 212 ? -0.757 -3.187 13.969 1.00 90.94 212 MET A CA 1
ATOM 1683 C C . MET A 1 212 ? 0.773 -3.195 14.004 1.00 90.94 212 MET A C 1
ATOM 1685 O O . MET A 1 212 ? 1.391 -2.475 13.229 1.00 90.94 212 MET A O 1
ATOM 1689 N N . THR A 1 213 ? 1.394 -4.031 14.843 1.00 90.25 213 THR A N 1
ATOM 1690 C CA . THR A 1 213 ? 2.862 -4.150 14.855 1.00 90.25 213 THR A CA 1
ATOM 1691 C C . THR A 1 213 ? 3.383 -4.661 13.513 1.00 90.25 213 THR A C 1
ATOM 1693 O O . THR A 1 213 ? 4.255 -4.040 12.925 1.00 90.25 213 THR A O 1
ATOM 1696 N N . VAL A 1 214 ? 2.774 -5.724 12.974 1.00 91.56 214 VAL A N 1
ATOM 1697 C CA . VAL A 1 214 ? 3.146 -6.280 11.660 1.00 91.56 214 VAL A CA 1
ATOM 1698 C C . VAL A 1 214 ? 2.903 -5.264 10.540 1.00 91.56 214 VAL A C 1
ATOM 1700 O O . VAL A 1 214 ? 3.726 -5.112 9.645 1.00 91.56 214 VAL A O 1
ATOM 1703 N N . PHE A 1 215 ? 1.779 -4.549 10.591 1.00 87.62 215 PHE A N 1
ATOM 1704 C CA . PHE A 1 215 ? 1.433 -3.511 9.622 1.00 87.62 215 PHE A CA 1
ATOM 1705 C C . PHE A 1 215 ? 2.464 -2.370 9.596 1.00 87.62 215 PHE A C 1
ATOM 1707 O O . PHE A 1 215 ? 2.845 -1.927 8.515 1.00 87.62 215 PHE A O 1
ATOM 1714 N N . MET A 1 216 ? 2.949 -1.933 10.763 1.00 90.75 216 MET A N 1
ATOM 1715 C CA . MET A 1 216 ? 3.976 -0.894 10.887 1.00 90.75 216 MET A CA 1
ATOM 1716 C C . MET A 1 216 ? 5.312 -1.337 10.282 1.00 90.75 216 MET A C 1
ATOM 1718 O O . MET A 1 216 ? 5.868 -0.608 9.464 1.00 90.75 216 MET A O 1
ATOM 1722 N N . ASP A 1 217 ? 5.764 -2.554 10.597 1.00 91.50 217 ASP A N 1
ATOM 1723 C CA . ASP A 1 217 ? 7.007 -3.109 10.047 1.00 91.50 217 ASP A CA 1
ATOM 1724 C C . ASP A 1 217 ? 6.954 -3.171 8.505 1.00 91.50 217 ASP A C 1
ATOM 1726 O O . ASP A 1 217 ? 7.900 -2.794 7.817 1.00 91.50 217 ASP A O 1
ATOM 1730 N N . ILE A 1 218 ? 5.807 -3.570 7.937 1.00 86.12 218 ILE A N 1
ATOM 1731 C CA . ILE A 1 218 ? 5.602 -3.614 6.478 1.00 86.12 218 ILE A CA 1
ATOM 1732 C C . ILE A 1 218 ? 5.654 -2.206 5.857 1.00 86.12 218 ILE A C 1
ATOM 1734 O O . ILE A 1 218 ? 6.197 -2.048 4.761 1.00 86.12 218 ILE A O 1
ATOM 1738 N N . ILE A 1 219 ? 5.091 -1.183 6.516 1.00 90.19 219 ILE A N 1
ATOM 1739 C CA . ILE A 1 219 ? 5.158 0.211 6.037 1.00 90.19 219 ILE A CA 1
ATOM 1740 C C . ILE A 1 219 ? 6.606 0.700 6.008 1.00 90.19 219 ILE A C 1
ATOM 1742 O O . ILE A 1 219 ? 7.007 1.334 5.029 1.00 90.19 219 ILE A O 1
ATOM 1746 N N . GLU A 1 220 ? 7.379 0.421 7.057 1.00 92.69 220 GLU A N 1
ATOM 1747 C CA . GLU A 1 220 ? 8.790 0.809 7.142 1.00 92.69 220 GLU A CA 1
ATOM 1748 C C . GLU A 1 220 ? 9.616 0.131 6.042 1.00 92.69 220 GLU A C 1
ATOM 1750 O O . GLU A 1 220 ? 10.316 0.815 5.290 1.00 92.69 220 GLU A O 1
ATOM 1755 N N . ASP A 1 221 ? 9.449 -1.181 5.858 1.00 89.12 221 ASP A N 1
ATOM 1756 C CA . ASP A 1 221 ? 10.102 -1.936 4.784 1.00 89.12 221 ASP A CA 1
ATOM 1757 C C . ASP A 1 221 ? 9.752 -1.382 3.395 1.00 89.12 221 ASP A C 1
ATOM 1759 O O . ASP A 1 221 ? 10.627 -1.227 2.532 1.00 89.12 221 ASP A O 1
ATOM 1763 N N . LEU A 1 222 ? 8.473 -1.064 3.163 1.00 87.19 222 LEU A N 1
ATOM 1764 C CA . LEU A 1 222 ? 8.012 -0.510 1.891 1.00 87.19 222 LEU A CA 1
ATOM 1765 C C . LEU A 1 222 ? 8.594 0.883 1.641 1.00 87.19 222 LEU A C 1
ATOM 1767 O O . LEU A 1 222 ? 8.967 1.184 0.507 1.00 87.19 222 LEU A O 1
ATOM 1771 N N . ALA A 1 223 ? 8.694 1.718 2.678 1.00 90.00 223 ALA A N 1
ATOM 1772 C CA . ALA A 1 223 ? 9.276 3.052 2.581 1.00 90.00 223 ALA A CA 1
ATOM 1773 C C . ALA A 1 223 ? 10.754 2.996 2.174 1.00 90.00 223 ALA A C 1
ATOM 1775 O O . ALA A 1 223 ? 11.155 3.704 1.252 1.00 90.00 223 ALA A O 1
ATOM 1776 N N . VAL A 1 224 ? 11.536 2.088 2.767 1.00 89.38 224 VAL A N 1
ATOM 1777 C CA . VAL A 1 224 ? 12.948 1.889 2.395 1.00 89.38 224 VAL A CA 1
ATOM 1778 C C . VAL A 1 224 ? 13.089 1.512 0.916 1.00 89.38 224 VAL A C 1
ATOM 1780 O O . VAL A 1 224 ? 13.938 2.061 0.209 1.00 89.38 224 VAL A O 1
ATOM 1783 N N . HIS A 1 225 ? 12.243 0.605 0.417 1.00 82.06 225 HIS A N 1
ATOM 1784 C CA . HIS A 1 225 ? 12.278 0.199 -0.991 1.00 82.06 225 HIS A CA 1
ATOM 1785 C C . HIS A 1 225 ? 11.792 1.304 -1.934 1.00 82.06 225 HIS A C 1
ATOM 1787 O O . HIS A 1 225 ? 12.370 1.489 -3.006 1.00 82.06 225 HIS A O 1
ATOM 1793 N N . ALA A 1 226 ? 10.768 2.061 -1.535 1.00 84.44 226 ALA A N 1
ATOM 1794 C CA . ALA A 1 226 ? 10.269 3.201 -2.295 1.00 84.44 226 ALA A CA 1
ATOM 1795 C C . ALA A 1 226 ? 11.349 4.282 -2.459 1.00 84.44 226 ALA A C 1
ATOM 1797 O O . ALA A 1 226 ? 11.589 4.750 -3.576 1.00 84.44 226 ALA A O 1
ATOM 1798 N N . ASP A 1 227 ? 12.041 4.627 -1.371 1.00 86.44 227 ASP A N 1
ATOM 1799 C CA . ASP A 1 227 ? 13.116 5.620 -1.372 1.00 86.44 227 ASP A CA 1
ATOM 1800 C C . ASP A 1 227 ? 14.297 5.168 -2.228 1.00 86.44 227 ASP A C 1
ATOM 1802 O O . ASP A 1 227 ? 14.826 5.952 -3.020 1.00 86.44 227 ASP A O 1
ATOM 1806 N N . LYS A 1 228 ? 14.680 3.889 -2.126 1.00 83.94 228 LYS A N 1
ATOM 1807 C CA . LYS A 1 228 ? 15.734 3.304 -2.960 1.00 83.94 228 LYS A CA 1
ATOM 1808 C C . LYS A 1 228 ? 15.372 3.359 -4.445 1.00 83.94 228 LYS A C 1
ATOM 1810 O O . LYS A 1 228 ? 16.178 3.844 -5.237 1.00 83.94 228 LYS A O 1
ATOM 1815 N N . CYS A 1 229 ? 14.166 2.922 -4.810 1.00 79.62 229 CYS A N 1
ATOM 1816 C CA . CYS A 1 229 ? 13.683 2.940 -6.192 1.00 79.62 229 CYS A CA 1
ATOM 1817 C C . CYS A 1 229 ? 13.692 4.369 -6.762 1.00 79.62 229 CYS A C 1
ATOM 1819 O O . CYS A 1 229 ? 14.255 4.617 -7.831 1.00 79.62 229 CYS A O 1
ATOM 1821 N N . ASN A 1 230 ? 13.161 5.333 -6.002 1.00 83.19 230 ASN A N 1
ATOM 1822 C CA . ASN A 1 230 ? 13.123 6.740 -6.395 1.00 83.19 230 ASN A CA 1
ATOM 1823 C C . ASN A 1 230 ? 14.530 7.362 -6.507 1.00 83.19 230 ASN A C 1
ATOM 1825 O O . ASN A 1 230 ? 14.816 8.138 -7.426 1.00 83.19 230 ASN A O 1
ATOM 1829 N N . HIS A 1 231 ? 15.430 7.019 -5.583 1.00 83.44 231 HIS A N 1
ATOM 1830 C CA . HIS A 1 231 ? 16.817 7.468 -5.618 1.00 83.44 231 HIS A CA 1
ATOM 1831 C C . HIS A 1 231 ? 17.539 6.940 -6.859 1.00 83.44 231 HIS A C 1
ATOM 1833 O O . HIS A 1 231 ? 18.141 7.722 -7.598 1.00 83.44 231 HIS A O 1
ATOM 1839 N N . ASP A 1 232 ? 17.448 5.635 -7.108 1.00 73.81 232 ASP A N 1
ATOM 1840 C CA . ASP A 1 232 ? 18.143 4.972 -8.206 1.00 73.81 232 ASP A CA 1
ATOM 1841 C C . ASP A 1 232 ? 17.663 5.482 -9.569 1.00 73.81 232 ASP A C 1
ATOM 1843 O O . ASP A 1 232 ? 18.501 5.850 -10.399 1.00 73.81 232 ASP A O 1
ATOM 1847 N N . ILE A 1 233 ? 16.346 5.622 -9.777 1.00 74.81 233 ILE A N 1
ATOM 1848 C CA . ILE A 1 233 ? 15.811 6.157 -11.038 1.00 74.81 233 ILE A CA 1
ATOM 1849 C C . ILE A 1 233 ? 16.210 7.624 -11.250 1.00 74.81 233 ILE A C 1
ATOM 1851 O O . ILE A 1 233 ? 16.597 8.022 -12.354 1.00 74.81 233 ILE A O 1
ATOM 1855 N N . SER A 1 234 ? 16.210 8.426 -10.180 1.00 77.94 234 SER A N 1
ATOM 1856 C CA . SER A 1 234 ? 16.615 9.834 -10.231 1.00 77.94 234 SER A CA 1
ATOM 1857 C C . SER A 1 234 ? 18.101 9.996 -10.553 1.00 77.94 234 SER A C 1
ATOM 1859 O O . SER A 1 234 ? 18.472 10.868 -11.343 1.00 77.94 234 SER A O 1
ATOM 1861 N N . GLN A 1 235 ? 18.969 9.172 -9.957 1.00 74.38 235 GLN A N 1
ATOM 1862 C CA . GLN A 1 235 ? 20.405 9.184 -10.250 1.00 74.38 235 GLN A CA 1
ATOM 1863 C C . GLN A 1 235 ? 20.675 8.749 -11.686 1.00 74.38 235 GLN A C 1
ATOM 1865 O O . GLN A 1 235 ? 21.402 9.435 -12.404 1.00 74.38 235 GLN A O 1
ATOM 1870 N N . ALA A 1 236 ? 20.044 7.664 -12.132 1.00 67.31 236 ALA A N 1
ATOM 1871 C CA . ALA A 1 236 ? 20.191 7.170 -13.494 1.00 67.31 236 ALA A CA 1
ATOM 1872 C C . ALA A 1 236 ? 19.801 8.230 -14.529 1.00 67.31 236 ALA A C 1
ATOM 1874 O O . ALA A 1 236 ? 20.563 8.516 -15.454 1.00 67.31 236 ALA A O 1
ATOM 1875 N N . ARG A 1 237 ? 18.671 8.911 -14.312 1.00 69.69 237 ARG A N 1
ATOM 1876 C CA . ARG A 1 237 ? 18.224 10.005 -15.178 1.00 69.69 237 ARG A CA 1
ATOM 1877 C C . ARG A 1 237 ? 19.201 11.186 -15.184 1.00 69.69 237 ARG A C 1
ATOM 1879 O O . ARG A 1 237 ? 19.505 11.706 -16.253 1.00 69.69 237 ARG A O 1
ATOM 1886 N N . LYS A 1 238 ? 19.729 11.598 -14.022 1.00 71.12 238 LYS A N 1
ATOM 1887 C CA . LYS A 1 238 ? 20.730 12.682 -13.925 1.00 71.12 238 LYS A CA 1
ATOM 1888 C C . LYS A 1 238 ? 22.006 12.364 -14.693 1.00 71.12 238 LYS A C 1
ATOM 1890 O O . LYS A 1 238 ? 22.524 13.234 -15.386 1.00 71.12 238 LYS A O 1
ATOM 1895 N N . VAL A 1 239 ? 22.508 11.137 -14.571 1.00 64.88 239 VAL A N 1
ATOM 1896 C CA . VAL A 1 239 ? 23.739 10.725 -15.253 1.00 64.88 239 VAL A CA 1
ATOM 1897 C C . VAL A 1 239 ? 23.557 10.786 -16.773 1.00 64.88 239 VAL A C 1
ATOM 1899 O O . VAL A 1 239 ? 24.418 11.329 -17.460 1.00 64.88 239 VAL A O 1
ATOM 1902 N N . ILE A 1 240 ? 22.412 10.337 -17.297 1.00 60.34 240 ILE A N 1
ATOM 1903 C CA . ILE A 1 240 ? 22.145 10.409 -18.739 1.00 60.34 240 ILE A CA 1
ATOM 1904 C C . ILE A 1 240 ? 21.933 11.863 -19.196 1.00 60.34 240 ILE A C 1
ATOM 1906 O O . ILE A 1 240 ? 22.493 12.265 -20.213 1.00 60.34 240 ILE A O 1
ATOM 1910 N N . LEU A 1 241 ? 21.207 12.689 -18.429 1.00 65.56 241 LEU A N 1
ATOM 1911 C CA . LEU A 1 241 ? 20.982 14.110 -18.750 1.00 65.56 241 LEU A CA 1
ATOM 1912 C C . LEU A 1 241 ? 22.261 14.965 -18.759 1.00 65.56 241 LEU A C 1
ATOM 1914 O O . LEU A 1 241 ? 22.326 15.948 -19.498 1.00 65.56 241 LEU A O 1
ATOM 1918 N N . ASN A 1 242 ? 23.248 14.611 -17.934 1.00 64.75 242 ASN A N 1
ATOM 1919 C CA . ASN A 1 242 ? 24.528 15.320 -17.821 1.00 64.75 242 ASN A CA 1
ATOM 1920 C C . ASN A 1 242 ? 25.606 14.790 -18.776 1.00 64.75 242 ASN A C 1
ATOM 1922 O O . ASN A 1 242 ? 26.717 15.316 -18.799 1.00 64.75 242 ASN A O 1
ATOM 1926 N N . SER A 1 243 ? 25.303 13.740 -19.532 1.00 60.34 243 SER A N 1
ATOM 1927 C CA . SER A 1 243 ? 26.161 13.266 -20.611 1.00 60.34 243 SER A CA 1
ATOM 1928 C C . SER A 1 243 ? 25.872 14.026 -21.906 1.00 60.34 243 SER A C 1
ATOM 1930 O O . SER A 1 243 ? 24.810 14.635 -22.042 1.00 60.34 243 SER A O 1
ATOM 1932 N N . ASP A 1 244 ? 26.759 13.917 -22.896 1.00 54.50 244 ASP A N 1
ATOM 1933 C CA . ASP A 1 244 ? 26.532 14.425 -24.259 1.00 54.50 244 ASP A CA 1
ATOM 1934 C C . ASP A 1 244 ? 25.199 13.911 -24.848 1.00 54.50 244 ASP A C 1
ATOM 1936 O O . ASP A 1 244 ? 24.594 14.562 -25.697 1.00 54.50 244 ASP A O 1
ATOM 1940 N N . ILE A 1 245 ? 24.685 12.777 -24.342 1.00 52.34 245 ILE A N 1
ATOM 1941 C CA . ILE A 1 245 ? 23.388 12.212 -24.728 1.00 52.34 245 ILE A CA 1
ATOM 1942 C C . ILE A 1 245 ? 22.217 13.119 -24.307 1.00 52.34 245 ILE A C 1
ATOM 1944 O O . ILE A 1 245 ? 21.243 13.294 -25.044 1.00 52.34 245 ILE A O 1
ATOM 1948 N N . GLY A 1 246 ? 22.314 13.730 -23.126 1.00 52.38 246 GLY A N 1
ATOM 1949 C CA . GLY A 1 246 ? 21.293 14.609 -22.563 1.00 52.38 246 GLY A CA 1
ATOM 1950 C C . GLY A 1 246 ? 21.240 16.006 -23.182 1.00 52.38 246 GLY A C 1
ATOM 1951 O O . GLY A 1 246 ? 20.199 16.660 -23.104 1.00 52.38 246 GLY A O 1
ATOM 1952 N N . GLU A 1 247 ? 22.323 16.473 -23.814 1.00 53.50 247 GLU A N 1
ATOM 1953 C CA . GLU A 1 247 ? 22.299 17.716 -24.595 1.00 53.50 247 GLU A CA 1
ATOM 1954 C C . GLU A 1 247 ? 21.499 17.563 -25.886 1.00 53.50 247 GLU A C 1
ATOM 1956 O O . GLU A 1 247 ? 20.727 18.457 -26.212 1.00 53.50 247 GLU A O 1
ATOM 1961 N N . VAL A 1 248 ? 21.595 16.425 -26.575 1.00 51.22 248 VAL A N 1
ATOM 1962 C CA . VAL A 1 248 ? 20.871 16.189 -27.837 1.00 51.22 248 VAL A CA 1
ATOM 1963 C C . VAL A 1 248 ? 19.375 15.948 -27.606 1.00 51.22 248 VAL A C 1
ATOM 1965 O O . VAL A 1 248 ? 18.543 16.465 -28.348 1.00 51.22 248 VAL A O 1
ATOM 1968 N N . LEU A 1 249 ? 19.003 15.243 -26.532 1.00 50.50 249 LEU A N 1
ATOM 1969 C CA . LEU A 1 249 ? 17.596 15.042 -26.147 1.00 50.50 249 LEU A CA 1
ATOM 1970 C C . LEU A 1 249 ? 16.887 16.329 -25.701 1.00 50.50 249 LEU A C 1
ATOM 1972 O O . LEU A 1 249 ? 15.666 16.354 -25.625 1.00 50.50 249 LEU A O 1
ATOM 1976 N N . ARG A 1 250 ? 17.625 17.408 -25.412 1.00 51.41 250 ARG A N 1
ATOM 1977 C CA . ARG A 1 250 ? 17.040 18.727 -25.123 1.00 51.41 250 ARG A CA 1
ATOM 1978 C C . ARG A 1 250 ? 16.467 19.418 -26.370 1.00 51.41 250 ARG A C 1
ATOM 1980 O O . ARG A 1 250 ? 15.734 20.391 -26.217 1.00 51.41 250 ARG A O 1
ATOM 1987 N N . TYR A 1 251 ? 16.798 18.932 -27.570 1.00 44.81 251 TYR A N 1
ATOM 1988 C CA . TYR A 1 251 ? 16.417 19.520 -28.862 1.00 44.81 251 TYR A CA 1
ATOM 1989 C C . TYR A 1 251 ? 15.484 18.627 -29.708 1.00 44.81 251 TYR A C 1
ATOM 1991 O O . TYR A 1 251 ? 15.234 18.958 -30.869 1.00 44.81 251 TYR A O 1
ATOM 1999 N N . VAL A 1 252 ? 14.969 17.522 -29.149 1.00 44.31 252 VAL A N 1
ATOM 2000 C CA . VAL A 1 252 ? 14.023 16.577 -29.784 1.00 44.31 252 VAL A CA 1
ATOM 2001 C C . VAL A 1 252 ? 12.802 16.405 -28.894 1.00 44.31 252 VAL A C 1
ATOM 2003 O O . VAL A 1 252 ? 11.680 16.406 -29.444 1.00 44.31 252 VAL A O 1
#

Radius of gyration: 23.7 Å; chains: 1; bounding box: 57×38×74 Å

Foldseek 3Di:
DPPVQLVVVQVPDDCCVVDPVSVVVVVLLVVLLVLLLVLLVLLVQLLVLLVVLLVLLVQLLVLLVVQVVPDPPDPDQGSPVSLVSLVVSLVSPRSHDPVSVVSLVVSVLSLQPVADPVLNVQLVVPPPDDDDDPLVVLVVSVVSVVVSVVVRDDDCPRPNVLSVVLVVLSVQLSVLSSVLVVLSVVLNVLSVVCSVPVPCVVVSSVVNVVSSVVNVVSSVSNVVSSVVSNVSSVVSVVSCCPGPNVVVVVVD

Organism: NCBI:txid2511006

InterPro domains:
  IPR007749 Protein of unknown function DUF677 [PF05055] (1-115)
  IPR007749 Protein of unknown function DUF677 [PF05055] (116-242)
  IPR007749 Protein of unknown function DUF677 [PTHR31113] (1-116)

Secondary structure (DSSP, 8-state):
--HHHHHHHHTSTTSTTT-HHHHHHHHHHHHHHHHHHHHHHHHHHHHHHHHHHHHHHHHHHHHHHHHHHT--S--PPTTHHHHHHHHHHHHH--S--HHHHHHHHHHHHHHSTTS-HHHHHHHHTTS-S----HHHHHHHHHHHHHHHHHH--S--SSHHHHHHHHHHHHHHHHHHHHHHHHHHHHHHHHHHHHHH-GGGHHHHHHHHHHHHHHHHHHHHHHHHHHHHHHHHHHHHHHHHHTSHHHHHGGG-

Sequence (252 aa):
MNQDVVKVILESKEDIWDNPELFSLVKEYFKSSVETMEFCTALGSSLERAKNCQLIIQLAIKQFEEEVEMQDGAVEKKYVETSEGLQKFKAAGDPFTPQFFALFQSVYEQQLPLLHPPVVTALAGAITVPIGSVGYWLNTLWNRYEKALKEENGLVSSIQAGTSLTIWDMDSIRLIVVKLQVEIESLLNNADFAIREEDAVKLVIDKIKKKMTVFMDIIEDLAVHADKCNHDISQARKVILNSDIGEVLRYV

pLDDT: mean 71.57, std 19.29, range [37.44, 97.44]